Protein AF-A0A174PUI9-F1 (afdb_monomer)

Mean predicted aligned error: 12.86 Å

Radius of gyration: 41.48 Å; Cα contacts (8 Å, |Δi|>4): 123; chains: 1; bounding box: 106×29×134 Å

Organism: Bacteroides thetaiotaomicron (NCBI:txid818)

Secondary structure (DSSP, 8-state):
---S--TTSTT-TTTHHHHHHHH--TTTHHHHHHHHHHHHHHHHHHHHHHHHHHHHHHHHHHHHHT-PPPTTSTTHHHHHHHHHHHHHHHHHHHHHHHHHHHHHHHHHHHHHHHHHHHHHHHS-HHHHHHHHHHHHHHHHH--TTTS-HHHHHHHHHHHHHHHHHHHHHHHHHHHHHHHHHHHHHHHHHHHHHHHHHHHHHHHHHHHHHHHHHHHHHHHHHHHHHHH-

Structure (mmCIF, N/CA/C/O backbone):
data_AF-A0A174PUI9-F1
#
_entry.id   AF-A0A174PUI9-F1
#
loop_
_atom_site.group_PDB
_atom_site.id
_atom_site.type_symbol
_atom_site.label_atom_id
_atom_site.label_alt_id
_atom_site.label_comp_id
_atom_site.label_asym_id
_atom_site.label_entity_id
_atom_site.label_seq_id
_atom_site.pdbx_PDB_ins_code
_atom_site.Cartn_x
_atom_site.Cartn_y
_atom_site.Cartn_z
_atom_site.occupancy
_atom_site.B_iso_or_equiv
_atom_site.auth_seq_id
_atom_site.auth_comp_id
_atom_site.auth_asym_id
_atom_site.auth_atom_id
_atom_site.pdbx_PDB_model_num
ATOM 1 N N . MET A 1 1 ? 1.030 -12.158 -37.564 1.00 38.72 1 MET A N 1
ATOM 2 C CA . MET A 1 1 ? 1.261 -11.684 -36.186 1.00 38.72 1 MET A CA 1
ATOM 3 C C . MET A 1 1 ? -0.093 -11.656 -35.532 1.00 38.72 1 MET A C 1
ATOM 5 O O . MET A 1 1 ? -0.870 -10.752 -35.788 1.00 38.72 1 MET A O 1
ATOM 9 N N . GLU A 1 2 ? -0.408 -12.737 -34.841 1.00 35.75 2 GLU A N 1
ATOM 10 C CA . GLU A 1 2 ? -1.700 -12.990 -34.220 1.00 35.75 2 GLU A CA 1
ATOM 11 C C . GLU A 1 2 ? -1.400 -13.335 -32.756 1.00 35.75 2 GLU A C 1
ATOM 13 O O . GLU A 1 2 ? -0.424 -14.041 -32.494 1.00 35.75 2 GLU A O 1
ATOM 18 N N . ASN A 1 3 ? -2.227 -12.807 -31.850 1.00 38.59 3 ASN A N 1
ATOM 19 C CA . ASN A 1 3 ? -2.251 -13.002 -30.395 1.00 38.59 3 ASN A CA 1
ATOM 20 C C . ASN A 1 3 ? -1.157 -12.369 -29.528 1.00 38.59 3 ASN A C 1
ATOM 22 O O . ASN A 1 3 ? -0.237 -13.057 -29.103 1.00 38.59 3 ASN A O 1
ATOM 26 N N . ILE A 1 4 ? -1.387 -11.113 -29.133 1.00 37.59 4 ILE A N 1
ATOM 27 C CA . ILE A 1 4 ? -1.219 -10.569 -27.768 1.00 37.59 4 ILE A CA 1
ATOM 28 C C . ILE A 1 4 ? -2.200 -9.370 -27.775 1.00 37.59 4 ILE A C 1
ATOM 30 O O . ILE A 1 4 ? -2.015 -8.488 -28.597 1.00 37.59 4 ILE A O 1
ATOM 34 N N . ILE A 1 5 ? -3.344 -9.268 -27.097 1.00 38.72 5 ILE A N 1
ATOM 35 C CA . ILE A 1 5 ? -3.799 -9.617 -25.751 1.00 38.72 5 ILE A CA 1
ATOM 36 C C . ILE A 1 5 ? -5.329 -9.809 -25.867 1.00 38.72 5 ILE A C 1
ATOM 38 O O . ILE A 1 5 ? -6.002 -9.037 -26.544 1.00 38.72 5 ILE A O 1
ATOM 42 N N . ASP A 1 6 ? -5.872 -10.858 -25.249 1.00 37.22 6 ASP A N 1
ATOM 43 C CA . ASP A 1 6 ? -7.314 -11.120 -25.154 1.00 37.22 6 ASP A CA 1
ATOM 44 C C . ASP A 1 6 ? -7.990 -10.013 -24.319 1.00 37.22 6 ASP A C 1
ATOM 46 O O . ASP A 1 6 ? -7.834 -9.957 -23.097 1.00 37.22 6 ASP A O 1
ATOM 50 N N . ASP A 1 7 ? -8.736 -9.132 -24.991 1.00 37.56 7 ASP A N 1
ATOM 51 C CA . ASP A 1 7 ? -9.461 -7.953 -24.474 1.00 37.56 7 ASP A CA 1
ATOM 52 C C . ASP A 1 7 ? -10.573 -8.276 -23.443 1.00 37.56 7 ASP A C 1
ATOM 54 O O . ASP A 1 7 ? -11.408 -7.438 -23.099 1.00 37.56 7 ASP A O 1
ATOM 58 N N . LYS A 1 8 ? -10.624 -9.503 -22.910 1.00 38.97 8 LYS A N 1
ATOM 59 C CA . LYS A 1 8 ? -11.647 -9.947 -21.949 1.00 38.97 8 LYS A CA 1
ATOM 60 C C . LYS A 1 8 ? -11.279 -9.825 -20.472 1.00 38.97 8 LYS A C 1
ATOM 62 O O . LYS A 1 8 ? -12.133 -10.104 -19.633 1.00 38.97 8 LYS A O 1
ATOM 67 N N . GLN A 1 9 ? -10.074 -9.381 -20.114 1.00 41.38 9 GLN A N 1
ATOM 68 C CA . GLN A 1 9 ? -9.680 -9.235 -18.700 1.00 41.38 9 GLN A CA 1
ATOM 69 C C . GLN A 1 9 ? -9.930 -7.846 -18.087 1.00 41.38 9 GLN A C 1
ATOM 71 O O . GLN A 1 9 ? -9.711 -7.667 -16.890 1.00 41.38 9 GLN A O 1
ATOM 76 N N . GLU A 1 10 ? -10.425 -6.865 -18.847 1.00 39.72 10 GLU A N 1
ATOM 77 C CA . GLU A 1 10 ? -10.535 -5.483 -18.354 1.00 39.72 10 GLU A CA 1
ATOM 78 C C . GLU A 1 10 ? -11.810 -5.179 -17.531 1.00 39.72 10 GLU A C 1
ATOM 80 O O . GLU A 1 10 ? -11.840 -4.196 -16.792 1.00 39.72 10 GLU A O 1
ATOM 85 N N . TYR A 1 11 ? -12.826 -6.052 -17.537 1.00 39.22 11 TYR A N 1
ATOM 86 C CA . TYR A 1 11 ? -14.105 -5.800 -16.844 1.00 39.22 11 TYR A CA 1
ATOM 87 C C . TYR A 1 11 ? -14.329 -6.557 -15.521 1.00 39.22 11 TYR A C 1
ATOM 89 O O . TYR A 1 11 ? -15.371 -6.374 -14.900 1.00 39.22 11 TYR A O 1
ATOM 97 N N . ALA A 1 12 ? -13.360 -7.333 -15.024 1.00 40.00 12 ALA A N 1
ATOM 98 C CA . ALA A 1 12 ? -13.491 -8.036 -13.734 1.00 40.00 12 ALA A CA 1
ATOM 99 C C . ALA A 1 12 ? -13.206 -7.150 -12.495 1.00 40.00 12 ALA A C 1
ATOM 101 O O . ALA A 1 12 ? -13.458 -7.541 -11.362 1.00 40.00 12 ALA A O 1
ATOM 102 N N . LEU A 1 13 ? -12.706 -5.923 -12.690 1.00 45.34 13 LEU A N 1
ATOM 103 C CA . LEU A 1 13 ? -12.083 -5.115 -11.630 1.00 45.34 13 LEU A CA 1
ATOM 104 C C . LEU A 1 13 ? -13.030 -4.548 -10.552 1.00 45.34 13 LEU A C 1
ATOM 106 O O . LEU A 1 13 ? -12.553 -3.958 -9.580 1.00 45.34 13 LEU A O 1
ATOM 110 N N . ILE A 1 14 ? -14.348 -4.645 -10.742 1.00 40.62 14 ILE A N 1
ATOM 111 C CA . ILE A 1 14 ? -15.349 -4.072 -9.825 1.00 40.62 14 ILE A CA 1
ATOM 112 C C . ILE A 1 14 ? -15.995 -5.157 -8.949 1.00 40.62 14 ILE A C 1
ATOM 114 O O . ILE A 1 14 ? -16.295 -4.872 -7.790 1.00 40.62 14 ILE A O 1
ATOM 118 N N . ASP A 1 15 ? -16.109 -6.395 -9.440 1.00 41.31 15 ASP A N 1
ATOM 119 C CA . ASP A 1 15 ? -16.721 -7.506 -8.695 1.00 41.31 15 ASP A CA 1
ATOM 120 C C . ASP A 1 15 ? -15.763 -8.117 -7.647 1.00 41.31 15 ASP A C 1
ATOM 122 O O . ASP A 1 15 ? -16.209 -8.572 -6.593 1.00 41.31 15 ASP A O 1
ATOM 126 N N . ASP A 1 16 ? -14.443 -8.004 -7.847 1.00 51.16 16 ASP A N 1
ATOM 127 C CA . ASP A 1 16 ? -13.424 -8.544 -6.928 1.00 51.16 16 ASP A CA 1
ATOM 128 C C . ASP A 1 16 ? -13.427 -7.884 -5.527 1.00 51.16 16 ASP A C 1
ATOM 130 O O . ASP A 1 16 ? -12.958 -8.472 -4.550 1.00 51.16 16 ASP A O 1
ATOM 134 N N . ILE A 1 17 ? -13.950 -6.657 -5.389 1.00 47.72 17 ILE A N 1
ATOM 135 C CA . ILE A 1 17 ? -13.893 -5.891 -4.125 1.00 47.72 17 ILE A CA 1
ATOM 136 C C . ILE A 1 17 ? -14.890 -6.429 -3.089 1.00 47.72 17 ILE A C 1
ATOM 138 O O . ILE A 1 17 ? -14.581 -6.467 -1.896 1.00 47.72 17 ILE A O 1
ATOM 142 N N . ASP A 1 18 ? -16.068 -6.873 -3.527 1.00 43.56 18 ASP A N 1
ATOM 143 C CA . ASP A 1 18 ? -17.066 -7.488 -2.641 1.00 43.56 18 ASP A CA 1
ATOM 144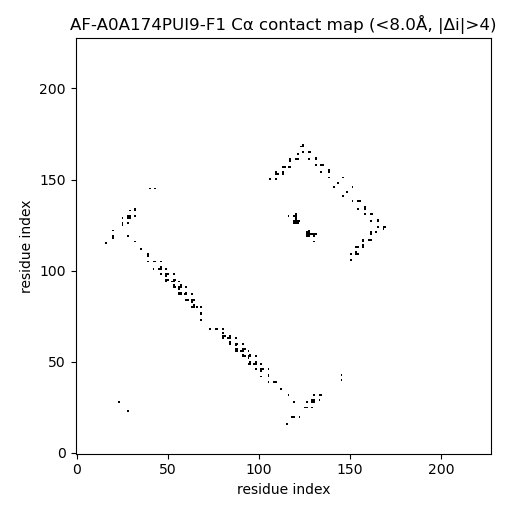 C C . ASP A 1 18 ? -16.702 -8.941 -2.293 1.00 43.56 18 ASP A C 1
ATOM 146 O O . ASP A 1 18 ? -17.063 -9.432 -1.218 1.00 43.56 18 ASP A O 1
ATOM 150 N N . GLU A 1 19 ? -15.937 -9.615 -3.158 1.00 46.47 19 GLU A N 1
ATOM 151 C CA . GLU A 1 19 ? -15.461 -10.983 -2.937 1.00 46.47 19 GLU A CA 1
ATOM 152 C C . GLU A 1 19 ? -14.266 -11.030 -1.961 1.00 46.47 19 GLU A C 1
ATOM 154 O O . GLU A 1 19 ? -14.281 -11.825 -1.017 1.00 46.47 19 GLU A O 1
ATOM 159 N N . LEU A 1 20 ? -13.308 -10.094 -2.066 1.00 49.84 20 LEU A N 1
ATOM 160 C CA . LEU A 1 20 ? -12.212 -9.907 -1.093 1.00 49.84 20 LEU A CA 1
ATOM 161 C C . LEU A 1 20 ? -12.719 -9.592 0.327 1.00 49.84 20 LEU A C 1
ATOM 163 O O . LEU A 1 20 ? -12.165 -10.077 1.318 1.00 49.84 20 LEU A O 1
ATOM 167 N N . ASN A 1 21 ? -13.804 -8.820 0.437 1.00 51.59 21 ASN A N 1
ATOM 168 C CA . ASN A 1 21 ? -14.395 -8.427 1.719 1.00 51.59 21 ASN A CA 1
ATOM 169 C C . ASN A 1 21 ? -15.115 -9.573 2.454 1.00 51.59 21 ASN A C 1
ATOM 171 O O . ASN A 1 21 ? -15.391 -9.450 3.651 1.00 51.59 21 ASN A O 1
ATOM 175 N N . LYS A 1 22 ? -15.427 -10.689 1.778 1.00 49.62 22 LYS A N 1
ATOM 176 C CA . LYS A 1 22 ? -16.280 -11.753 2.336 1.00 49.62 22 LYS A CA 1
ATOM 177 C C . LYS A 1 22 ? -15.531 -12.909 3.004 1.00 49.62 22 LYS A C 1
ATOM 179 O O . LYS A 1 22 ? -16.169 -13.657 3.747 1.00 49.62 22 LYS A O 1
ATOM 184 N N . SER A 1 23 ? -14.219 -13.071 2.798 1.00 48.62 23 SER A N 1
ATOM 185 C CA . SER A 1 23 ? -13.503 -14.267 3.287 1.00 48.62 23 SER A CA 1
ATOM 186 C C . SER A 1 23 ? -12.101 -14.067 3.865 1.00 48.62 23 SER A C 1
ATOM 188 O O . SER A 1 23 ? -11.547 -15.043 4.372 1.00 48.62 23 SER A O 1
ATOM 190 N N . ALA A 1 24 ? -11.506 -12.869 3.837 1.00 55.19 24 ALA A N 1
ATOM 191 C CA . ALA A 1 24 ? -10.146 -12.695 4.351 1.00 55.19 24 ALA A CA 1
ATOM 192 C C . ALA A 1 24 ? -10.108 -12.817 5.888 1.00 55.19 24 ALA A C 1
ATOM 194 O O . ALA A 1 24 ? -10.549 -11.927 6.623 1.00 55.19 24 ALA A O 1
ATOM 195 N N . LYS A 1 25 ? -9.572 -13.932 6.401 1.00 69.31 25 LYS A N 1
ATOM 196 C CA . LYS A 1 25 ? -9.248 -14.055 7.826 1.00 69.31 25 LYS A CA 1
ATOM 197 C C . LYS A 1 25 ? -8.035 -13.185 8.125 1.00 69.31 25 LYS A C 1
ATOM 199 O O . LYS A 1 25 ? -7.092 -13.127 7.344 1.00 69.31 25 LYS A O 1
ATOM 204 N N . VAL A 1 26 ? -8.011 -12.572 9.308 1.00 73.31 26 VAL A N 1
ATOM 205 C CA . VAL A 1 26 ? -6.879 -11.737 9.759 1.00 73.31 26 VAL A CA 1
ATOM 206 C C . VAL A 1 26 ? -5.538 -12.494 9.704 1.00 73.31 26 VAL A C 1
ATOM 208 O O . VAL A 1 26 ? -4.502 -11.870 9.494 1.00 73.31 26 VAL A O 1
ATOM 211 N N . SER A 1 27 ? -5.557 -13.826 9.850 1.00 75.31 27 SER A N 1
ATOM 212 C CA . SER A 1 27 ? -4.385 -14.705 9.724 1.00 75.31 27 SER A CA 1
ATOM 213 C C . SER A 1 27 ? -3.755 -14.721 8.334 1.00 75.31 27 SER A C 1
ATOM 215 O O . SER A 1 27 ? -2.557 -14.959 8.229 1.00 75.31 27 SER A O 1
ATOM 217 N N . ASP A 1 28 ? -4.548 -14.476 7.295 1.00 84.62 28 ASP A N 1
ATOM 218 C CA . ASP A 1 28 ? -4.146 -14.671 5.900 1.00 84.62 28 ASP A CA 1
ATOM 219 C C . ASP A 1 28 ? -3.638 -13.350 5.291 1.00 84.62 28 ASP A C 1
ATOM 221 O O . ASP A 1 28 ? -2.965 -13.341 4.262 1.00 84.62 28 ASP A O 1
ATOM 225 N N . LEU A 1 29 ? -3.895 -12.225 5.973 1.00 83.38 29 LEU A N 1
ATOM 226 C CA . LEU A 1 29 ? -3.510 -10.880 5.539 1.00 83.38 29 LEU A CA 1
ATOM 227 C C . LEU A 1 29 ? -2.007 -10.710 5.284 1.00 83.38 29 LEU A C 1
ATOM 229 O O . LEU A 1 29 ? -1.679 -10.075 4.287 1.00 83.38 29 LEU A O 1
ATOM 233 N N . PRO A 1 30 ? -1.078 -11.243 6.105 1.00 86.31 30 PRO A N 1
ATOM 234 C CA . PRO A 1 30 ? 0.345 -11.117 5.799 1.00 86.31 30 PRO A CA 1
ATOM 235 C C . PRO A 1 30 ? 0.714 -11.734 4.448 1.00 86.31 30 PRO A C 1
ATOM 237 O O . PRO A 1 30 ? 1.452 -11.129 3.675 1.00 86.31 30 PRO A O 1
ATOM 240 N N . THR A 1 31 ? 0.159 -12.907 4.140 1.00 87.25 31 THR A N 1
ATOM 241 C CA . THR A 1 31 ? 0.390 -13.591 2.863 1.00 87.25 31 THR A CA 1
ATOM 242 C C . THR A 1 31 ? -0.258 -12.843 1.702 1.00 87.25 31 THR A C 1
ATOM 244 O O . THR A 1 31 ? 0.371 -12.688 0.664 1.00 87.25 31 THR A O 1
ATOM 247 N N . GLU A 1 32 ? -1.460 -12.297 1.887 1.00 83.62 32 GLU A N 1
ATOM 248 C CA . GLU A 1 32 ? -2.132 -11.489 0.861 1.00 83.62 32 GLU A CA 1
ATOM 249 C C . GLU A 1 32 ? -1.338 -10.214 0.516 1.00 83.62 32 GLU A C 1
ATOM 251 O O . GLU A 1 32 ? -1.170 -9.873 -0.656 1.00 83.62 32 GLU A O 1
ATOM 256 N N . VAL A 1 33 ? -0.787 -9.526 1.525 1.00 85.38 33 VAL A N 1
ATOM 257 C CA . VAL A 1 33 ? 0.089 -8.362 1.310 1.00 85.38 33 VAL A CA 1
ATOM 258 C C . VAL A 1 33 ? 1.354 -8.779 0.553 1.00 85.38 33 VAL A C 1
ATOM 260 O O . VAL A 1 33 ? 1.735 -8.120 -0.416 1.00 85.38 33 VAL A O 1
ATOM 263 N N . GLU A 1 34 ? 1.990 -9.880 0.962 1.00 87.69 34 GLU A N 1
ATOM 264 C CA . GLU A 1 34 ? 3.182 -10.429 0.304 1.00 87.69 34 GLU A CA 1
ATOM 265 C C . GLU A 1 34 ? 2.930 -10.743 -1.175 1.00 87.69 34 GLU A C 1
ATOM 267 O O . GLU A 1 34 ? 3.694 -10.314 -2.043 1.00 87.69 34 GLU A O 1
ATOM 272 N N . ASP A 1 35 ? 1.839 -11.446 -1.475 1.00 85.69 35 ASP A N 1
ATOM 273 C CA . ASP A 1 35 ? 1.495 -11.870 -2.829 1.00 85.69 35 ASP A CA 1
ATOM 274 C C . ASP A 1 35 ? 1.253 -10.678 -3.761 1.00 85.69 35 ASP A C 1
ATOM 276 O O . ASP A 1 35 ? 1.626 -10.716 -4.940 1.00 85.69 35 ASP A O 1
ATOM 280 N N . GLN A 1 36 ? 0.674 -9.591 -3.245 1.00 85.81 36 GLN A N 1
ATOM 281 C CA . GLN A 1 36 ? 0.510 -8.356 -4.011 1.00 85.81 36 GLN A CA 1
ATOM 282 C C . GLN A 1 36 ? 1.861 -7.702 -4.340 1.00 85.81 36 GLN A C 1
ATOM 284 O O . GLN A 1 36 ? 2.089 -7.328 -5.495 1.00 85.81 36 GLN A O 1
ATOM 289 N N . PHE A 1 37 ? 2.789 -7.634 -3.379 1.00 87.69 37 PHE A N 1
ATOM 290 C CA . PHE A 1 37 ? 4.150 -7.137 -3.627 1.00 87.69 37 PHE A CA 1
ATOM 291 C C . PHE A 1 37 ? 4.922 -8.021 -4.613 1.00 87.69 37 PHE A C 1
ATOM 293 O O . PHE A 1 37 ? 5.622 -7.507 -5.488 1.00 87.69 37 PHE A O 1
ATOM 300 N N . LYS A 1 38 ? 4.766 -9.345 -4.527 1.00 87.75 38 LYS A N 1
ATOM 301 C CA . LYS A 1 38 ? 5.422 -10.284 -5.442 1.00 87.75 38 LYS A CA 1
ATOM 302 C C . LYS A 1 38 ? 4.976 -10.074 -6.891 1.00 87.75 38 LYS A C 1
ATOM 304 O O . LYS A 1 38 ? 5.820 -9.940 -7.777 1.00 87.75 38 LYS A O 1
ATOM 309 N N . LYS A 1 39 ? 3.664 -9.964 -7.130 1.00 84.19 39 LYS A N 1
ATOM 310 C CA . LYS A 1 39 ? 3.102 -9.682 -8.467 1.00 84.19 39 LYS A CA 1
ATOM 311 C C . LYS A 1 39 ? 3.635 -8.368 -9.051 1.00 84.19 39 LYS A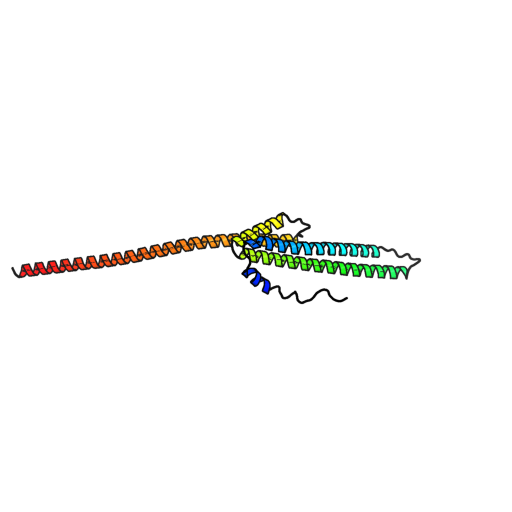 C 1
ATOM 313 O O . LYS A 1 39 ? 3.888 -8.280 -10.252 1.00 84.19 39 LYS A O 1
ATOM 318 N N . LEU A 1 40 ? 3.819 -7.349 -8.212 1.00 87.06 40 LEU A N 1
ATOM 319 C CA . LEU A 1 40 ? 4.387 -6.068 -8.632 1.00 87.06 40 LEU A CA 1
ATOM 320 C C . LEU A 1 40 ? 5.870 -6.157 -8.975 1.00 87.06 40 LEU A C 1
ATOM 322 O O . LEU A 1 40 ? 6.281 -5.576 -9.975 1.00 87.06 40 LEU A O 1
ATOM 326 N N . SER A 1 41 ? 6.652 -6.906 -8.197 1.00 87.06 41 SER A N 1
ATOM 327 C CA . SER A 1 41 ? 8.080 -7.116 -8.461 1.00 87.06 41 SER A CA 1
ATOM 328 C C . SER A 1 41 ? 8.315 -7.786 -9.822 1.00 87.06 41 SER A C 1
ATOM 330 O O . SER A 1 41 ? 9.153 -7.341 -10.610 1.00 87.06 41 SER A O 1
ATOM 332 N N . GLU A 1 42 ? 7.505 -8.793 -10.163 1.00 87.62 42 GLU A N 1
ATOM 333 C CA . GLU A 1 42 ? 7.564 -9.453 -11.473 1.00 87.62 42 GLU A CA 1
ATOM 334 C C . GLU A 1 42 ? 7.272 -8.478 -12.624 1.00 87.62 42 GLU A C 1
ATOM 336 O O . GLU A 1 42 ? 7.973 -8.466 -13.639 1.00 87.62 42 GLU A O 1
ATOM 341 N N . LEU A 1 43 ? 6.255 -7.626 -12.468 1.00 88.56 43 LEU A N 1
ATOM 342 C CA . LEU A 1 43 ? 5.911 -6.620 -13.469 1.00 88.56 43 LEU A CA 1
ATOM 343 C C . LEU A 1 43 ? 6.978 -5.519 -13.566 1.00 88.56 43 LEU A C 1
ATOM 345 O O . LEU A 1 43 ? 7.330 -5.100 -14.668 1.00 88.56 43 LEU A O 1
ATOM 349 N N . ARG A 1 44 ? 7.554 -5.104 -12.435 1.00 89.38 44 ARG A N 1
ATOM 350 C CA . ARG A 1 44 ? 8.650 -4.132 -12.373 1.00 89.38 44 ARG A CA 1
ATOM 351 C C . ARG A 1 44 ? 9.881 -4.619 -13.132 1.00 89.38 44 ARG A C 1
ATOM 353 O O . ARG A 1 44 ? 10.481 -3.842 -13.871 1.00 89.38 44 ARG A O 1
ATOM 360 N N . SER A 1 45 ? 10.225 -5.899 -13.001 1.00 90.56 45 SER A N 1
ATOM 361 C CA . SER A 1 45 ? 11.330 -6.504 -13.753 1.00 90.56 45 SER A CA 1
ATOM 362 C C . SER A 1 45 ? 11.118 -6.387 -15.268 1.00 90.56 45 SER A C 1
ATOM 364 O O . SER A 1 45 ? 12.037 -6.002 -15.991 1.00 90.56 45 SER A O 1
ATOM 366 N N . LYS A 1 46 ? 9.887 -6.613 -15.749 1.00 91.44 46 LYS A N 1
ATOM 367 C CA . LYS A 1 46 ? 9.536 -6.434 -17.169 1.00 91.44 46 LYS A CA 1
ATOM 368 C C . LYS A 1 46 ? 9.650 -4.977 -17.615 1.00 91.44 46 LYS A C 1
ATOM 370 O O . LYS A 1 46 ? 10.174 -4.725 -18.694 1.00 91.44 46 LYS A O 1
ATOM 375 N N . VAL A 1 47 ?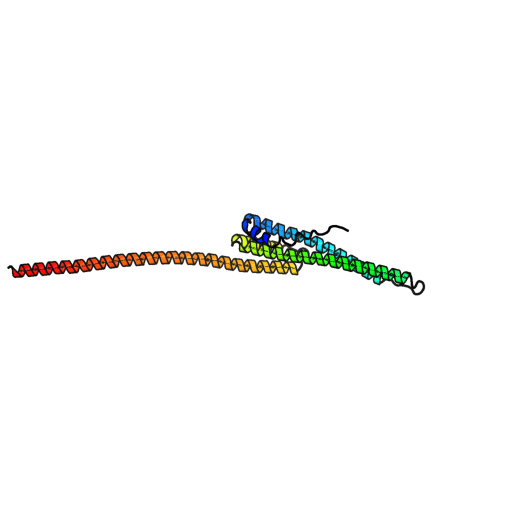 9.212 -4.029 -16.782 1.00 92.00 47 VAL A N 1
ATOM 376 C CA . VAL A 1 47 ? 9.373 -2.588 -17.049 1.00 92.00 47 VAL A CA 1
ATOM 377 C C . VAL A 1 47 ? 10.850 -2.225 -17.200 1.00 92.00 47 VAL A C 1
ATOM 379 O O . VAL A 1 47 ? 11.210 -1.542 -18.151 1.00 92.00 47 VAL A O 1
ATOM 382 N N . LEU A 1 48 ? 11.717 -2.705 -16.302 1.00 92.19 48 LEU A N 1
ATOM 383 C CA . LEU A 1 48 ? 13.158 -2.430 -16.360 1.00 92.19 48 LEU A CA 1
ATOM 384 C C . LEU A 1 48 ? 13.809 -2.993 -17.629 1.00 92.19 48 LEU A C 1
ATOM 386 O O . LEU A 1 48 ? 14.606 -2.307 -18.262 1.00 92.19 48 LEU A O 1
ATOM 390 N N . GLN A 1 49 ? 13.445 -4.215 -18.022 1.00 93.56 49 GLN A N 1
ATOM 391 C CA . GLN A 1 49 ? 13.940 -4.821 -19.261 1.00 93.56 49 GLN A CA 1
ATOM 392 C C . GLN A 1 49 ? 13.465 -4.052 -20.500 1.00 93.56 49 GLN A C 1
ATOM 394 O O . GLN A 1 49 ? 14.256 -3.796 -21.406 1.00 93.56 49 GLN A O 1
ATOM 399 N N . ALA A 1 50 ? 12.192 -3.651 -20.537 1.00 92.56 50 ALA A N 1
ATOM 400 C CA . ALA A 1 50 ? 11.645 -2.881 -21.649 1.00 92.56 50 ALA A CA 1
ATOM 401 C C . ALA A 1 50 ? 12.287 -1.489 -21.758 1.00 92.56 50 ALA A C 1
ATOM 403 O O . ALA A 1 50 ? 12.649 -1.072 -22.856 1.00 92.56 50 ALA A O 1
ATOM 404 N N . ASP A 1 51 ? 12.501 -0.803 -20.631 1.00 93.62 51 ASP A N 1
ATOM 405 C CA . ASP A 1 51 ? 13.194 0.490 -20.599 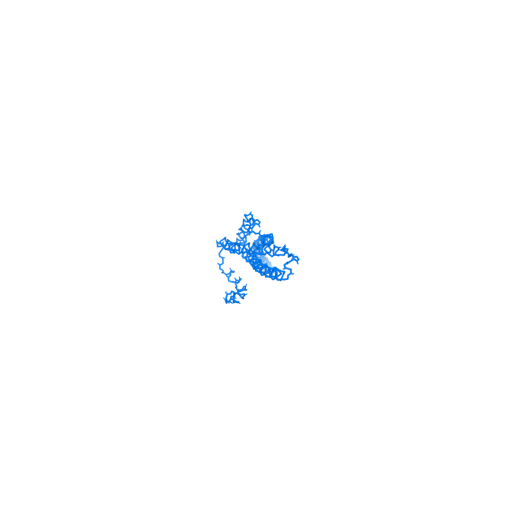1.00 93.62 51 ASP A CA 1
ATOM 406 C C . ASP A 1 51 ? 14.645 0.367 -21.089 1.00 93.62 51 ASP A C 1
ATOM 408 O O . ASP A 1 51 ? 15.109 1.184 -21.884 1.00 93.62 51 ASP A O 1
ATOM 412 N N . GLN A 1 52 ? 15.357 -0.693 -20.691 1.00 94.75 52 GLN A N 1
ATOM 413 C CA . GLN A 1 52 ? 16.705 -0.951 -21.194 1.00 94.75 52 GLN A CA 1
ATOM 414 C C . GLN A 1 52 ? 16.711 -1.175 -22.716 1.00 94.75 52 GLN A C 1
ATOM 416 O O . GLN A 1 52 ? 17.486 -0.529 -23.422 1.00 94.75 52 GLN A O 1
ATOM 421 N N . ASN A 1 53 ? 15.815 -2.019 -23.233 1.00 92.19 53 ASN A N 1
ATOM 422 C CA . ASN A 1 53 ? 15.698 -2.279 -24.672 1.00 92.19 53 ASN A CA 1
ATOM 423 C C . ASN A 1 53 ? 15.349 -1.006 -25.464 1.00 92.19 53 ASN A C 1
ATOM 425 O O . ASN A 1 53 ? 15.874 -0.783 -26.561 1.00 92.19 53 ASN A O 1
ATOM 429 N N . ALA A 1 54 ? 14.491 -0.146 -24.905 1.00 93.88 54 ALA A N 1
ATOM 430 C CA . ALA A 1 54 ? 14.153 1.145 -25.493 1.00 93.88 54 ALA A CA 1
ATOM 431 C C . ALA A 1 54 ? 15.380 2.066 -25.570 1.00 93.88 54 ALA A C 1
ATOM 433 O O . ALA A 1 54 ? 15.651 2.636 -26.628 1.00 93.88 54 ALA A O 1
ATOM 434 N N . ARG A 1 55 ? 16.177 2.154 -24.496 1.00 93.62 55 ARG A N 1
ATOM 435 C CA . ARG A 1 55 ? 17.419 2.949 -24.478 1.00 93.62 55 ARG A CA 1
ATOM 436 C C . ARG A 1 55 ? 18.458 2.434 -25.468 1.00 93.62 55 ARG A C 1
ATOM 438 O O . ARG A 1 55 ? 19.089 3.231 -26.159 1.00 93.62 55 ARG A O 1
ATOM 445 N N . GLU A 1 56 ? 18.641 1.120 -25.561 1.00 94.19 56 GLU A N 1
ATOM 446 C CA . GLU A 1 56 ? 19.558 0.511 -26.533 1.00 94.19 56 GLU A CA 1
ATOM 447 C C . GLU A 1 56 ? 19.123 0.810 -27.977 1.00 94.19 56 GLU A C 1
ATOM 449 O O . GLU A 1 56 ? 19.948 1.167 -28.825 1.00 94.19 56 GLU A O 1
ATOM 454 N N . SER A 1 57 ? 17.816 0.758 -28.244 1.00 91.44 57 SER A N 1
ATOM 455 C CA . SER A 1 57 ? 17.248 1.109 -29.549 1.00 91.44 57 SER A CA 1
ATOM 456 C C . SER A 1 57 ? 17.422 2.597 -29.869 1.00 91.44 57 SER A C 1
ATOM 458 O O . SER A 1 57 ? 17.809 2.945 -30.987 1.00 91.44 57 SER A O 1
ATOM 460 N N . GLU A 1 58 ? 17.225 3.479 -28.886 1.00 92.81 58 GLU A N 1
ATOM 461 C CA . GLU A 1 58 ? 17.462 4.920 -29.021 1.00 92.81 58 GLU A CA 1
ATOM 462 C C . GLU A 1 58 ? 18.936 5.230 -29.330 1.00 92.81 58 GLU A C 1
ATOM 464 O O . GLU A 1 58 ? 19.234 6.030 -30.221 1.00 92.81 58 GLU A O 1
ATOM 469 N N . LEU A 1 59 ? 19.874 4.574 -28.639 1.00 93.19 59 LEU A N 1
ATOM 470 C CA . LEU A 1 59 ? 21.310 4.710 -28.904 1.00 93.19 59 LEU A CA 1
ATOM 471 C C . LEU A 1 59 ? 21.663 4.247 -30.322 1.00 93.19 59 LEU A C 1
ATOM 473 O O . LEU A 1 59 ? 22.349 4.966 -31.049 1.00 93.19 59 LEU A O 1
ATOM 477 N N . SER A 1 60 ? 21.134 3.098 -30.753 1.00 89.00 60 SER A N 1
ATOM 478 C CA . SER A 1 60 ? 21.337 2.582 -32.113 1.00 89.00 60 SER A CA 1
ATOM 479 C C . SER A 1 60 ? 20.811 3.540 -33.187 1.00 89.00 60 SER A C 1
ATOM 481 O O . SER A 1 60 ? 21.457 3.703 -34.230 1.00 89.00 60 SER A O 1
ATOM 483 N N . ALA A 1 61 ? 19.670 4.192 -32.938 1.00 90.38 61 ALA A N 1
ATOM 484 C CA . ALA A 1 61 ? 19.111 5.217 -33.817 1.00 90.38 61 ALA A CA 1
ATOM 485 C C . ALA A 1 61 ? 20.007 6.464 -33.882 1.00 90.38 61 ALA A C 1
ATOM 487 O O . ALA A 1 61 ? 20.355 6.906 -34.978 1.00 90.38 61 ALA A O 1
ATOM 488 N N . LYS A 1 62 ? 20.466 6.971 -32.729 1.00 88.50 62 LYS A N 1
ATOM 489 C CA . LYS A 1 62 ? 21.406 8.106 -32.654 1.00 88.50 62 LYS A CA 1
ATOM 490 C C . LYS A 1 62 ? 22.732 7.820 -33.352 1.00 88.50 62 LYS A C 1
ATOM 492 O O . LYS A 1 62 ? 23.323 8.716 -33.947 1.00 88.50 62 LYS A O 1
ATOM 497 N N . ASP A 1 63 ? 23.227 6.590 -33.290 1.00 88.25 63 ASP A N 1
ATOM 498 C CA . ASP A 1 63 ? 24.465 6.226 -33.977 1.00 88.25 63 ASP A CA 1
ATOM 499 C C . ASP A 1 63 ? 24.286 6.124 -35.494 1.00 88.25 63 ASP A C 1
ATOM 501 O O . ASP A 1 63 ? 25.204 6.466 -36.240 1.00 88.25 63 ASP A O 1
ATOM 505 N N . ALA A 1 64 ? 23.099 5.740 -35.969 1.00 83.94 64 ALA A N 1
ATOM 506 C CA . ALA A 1 64 ? 22.787 5.758 -37.397 1.00 83.94 64 ALA A CA 1
ATOM 507 C C . ALA A 1 64 ? 22.662 7.178 -37.967 1.00 83.94 64 ALA A C 1
ATOM 509 O O . ALA A 1 64 ? 23.058 7.407 -39.107 1.00 83.94 64 ALA A O 1
ATOM 510 N N . GLU A 1 65 ? 22.197 8.141 -37.169 1.00 78.38 65 GLU A N 1
ATOM 511 C CA . GLU A 1 65 ? 22.164 9.561 -37.544 1.00 78.38 65 GLU A CA 1
ATOM 512 C C . GLU A 1 65 ? 23.573 10.139 -37.791 1.00 78.38 65 GLU A C 1
ATOM 514 O O . GLU A 1 65 ? 23.762 11.012 -38.636 1.00 78.38 65 GLU A O 1
ATOM 519 N N . LYS A 1 66 ? 24.597 9.629 -37.093 1.00 82.06 66 LYS A N 1
ATOM 520 C CA . LYS A 1 66 ? 25.984 10.125 -37.185 1.00 82.06 66 LYS A CA 1
ATOM 521 C C . LYS A 1 66 ? 26.742 9.642 -38.426 1.00 82.06 66 LYS A C 1
ATOM 523 O O . LYS A 1 66 ? 27.891 10.054 -38.626 1.00 82.06 66 LYS A O 1
ATOM 528 N N . ILE A 1 67 ? 26.159 8.760 -39.239 1.00 77.94 67 ILE A N 1
ATOM 529 C CA . ILE A 1 67 ? 26.817 8.208 -40.428 1.00 77.94 67 ILE A CA 1
ATOM 530 C C . ILE A 1 67 ? 27.048 9.335 -41.447 1.00 77.94 67 ILE A C 1
ATOM 532 O O . ILE A 1 67 ? 26.115 9.914 -41.998 1.00 77.94 67 ILE A O 1
ATOM 536 N N . LYS A 1 68 ? 28.321 9.657 -41.706 1.00 68.12 68 LYS A N 1
ATOM 537 C CA . LYS A 1 68 ? 28.712 10.717 -42.645 1.00 68.12 68 LYS A CA 1
ATOM 538 C C . LYS A 1 68 ? 28.705 10.212 -44.084 1.00 68.12 68 LYS A C 1
ATOM 540 O O . LYS A 1 68 ? 29.490 9.338 -44.449 1.00 68.12 68 LYS A O 1
ATOM 545 N N . VAL A 1 69 ? 27.898 10.852 -44.919 1.00 66.00 69 VAL A N 1
ATOM 546 C CA . VAL A 1 69 ? 27.884 10.633 -46.368 1.00 66.00 69 VAL A CA 1
ATOM 547 C C . VAL A 1 69 ? 28.945 11.520 -47.025 1.00 66.00 69 VAL A C 1
ATOM 549 O O . VAL A 1 69 ? 28.995 12.725 -46.779 1.00 66.00 69 VAL A O 1
ATOM 552 N N . HIS A 1 70 ? 29.803 10.935 -47.862 1.00 65.44 70 HIS A N 1
ATOM 553 C CA . HIS A 1 70 ? 30.848 11.667 -48.584 1.00 65.44 70 HIS A CA 1
ATOM 554 C C . HIS A 1 70 ? 30.374 12.130 -49.969 1.00 65.44 70 HIS A C 1
ATOM 556 O O . HIS A 1 70 ? 29.610 11.447 -50.649 1.00 65.44 70 HIS A O 1
ATOM 562 N N . TRP A 1 71 ? 30.887 13.279 -50.419 1.00 61.28 71 TRP A N 1
ATOM 563 C CA . TRP A 1 71 ? 30.483 13.945 -51.665 1.00 61.28 71 TRP A CA 1
ATOM 564 C C . TRP A 1 71 ? 30.810 13.162 -52.951 1.00 61.28 71 TRP A C 1
ATOM 566 O O . TRP A 1 71 ? 30.201 13.424 -53.984 1.00 61.28 71 TRP A O 1
ATOM 576 N N . TYR A 1 72 ? 31.730 12.192 -52.900 1.00 66.00 72 TYR A N 1
ATOM 577 C CA . TYR A 1 72 ? 32.144 11.376 -54.051 1.00 66.00 72 TYR A CA 1
ATOM 578 C C . TYR A 1 72 ? 31.373 10.047 -54.212 1.00 66.00 72 TYR A C 1
ATOM 580 O O . TYR A 1 72 ? 31.455 9.448 -55.278 1.00 66.00 72 TYR A O 1
ATOM 588 N N . ASN A 1 73 ? 30.551 9.639 -53.231 1.00 58.41 73 ASN A N 1
ATOM 589 C CA . ASN A 1 73 ? 29.644 8.470 -53.314 1.00 58.41 73 ASN A CA 1
ATOM 590 C C . ASN A 1 73 ? 28.147 8.878 -53.212 1.00 58.41 73 ASN A C 1
ATOM 592 O O . ASN A 1 73 ? 27.266 8.123 -52.804 1.00 58.41 73 ASN A O 1
ATOM 596 N N . GLY A 1 74 ? 27.850 10.136 -53.537 1.00 62.62 74 GLY A N 1
ATOM 597 C CA . GLY A 1 74 ? 26.899 10.967 -52.793 1.00 62.62 74 GLY A CA 1
ATOM 598 C C . GLY A 1 74 ? 25.391 10.848 -53.047 1.00 62.62 74 GLY A C 1
ATOM 599 O O . GLY A 1 74 ? 24.705 11.836 -52.796 1.00 62.62 74 GLY A O 1
ATOM 600 N N . LYS A 1 75 ? 24.824 9.724 -53.515 1.00 65.81 75 LYS A N 1
ATOM 601 C CA . LYS A 1 75 ? 23.345 9.626 -53.617 1.00 65.81 75 LYS A CA 1
ATOM 602 C C . LYS A 1 75 ? 22.744 8.318 -53.117 1.00 65.81 75 LYS A C 1
ATOM 604 O O . LYS A 1 75 ? 21.828 8.375 -52.303 1.00 65.81 75 LYS A O 1
ATOM 609 N N . THR A 1 76 ? 23.255 7.169 -53.549 1.00 71.62 76 THR A N 1
ATOM 610 C CA . THR A 1 76 ? 22.753 5.861 -53.092 1.00 71.62 76 THR A CA 1
ATOM 611 C C . THR A 1 76 ? 23.097 5.635 -51.621 1.00 71.62 76 THR A C 1
ATOM 613 O O . THR A 1 76 ? 22.192 5.439 -50.818 1.00 71.62 76 THR A O 1
ATOM 616 N N . ASP A 1 77 ? 24.362 5.844 -51.244 1.00 74.38 77 ASP A N 1
ATOM 617 C CA . ASP A 1 77 ? 24.837 5.741 -49.856 1.00 74.38 77 ASP A CA 1
ATOM 618 C C . ASP A 1 77 ? 24.099 6.710 -48.915 1.00 74.38 77 ASP A C 1
ATOM 620 O O . ASP A 1 77 ? 23.858 6.408 -47.749 1.00 74.38 77 ASP A O 1
ATOM 624 N N . ALA A 1 78 ? 23.696 7.879 -49.428 1.00 72.25 78 ALA A N 1
ATOM 625 C CA . ALA A 1 78 ? 22.921 8.860 -48.673 1.00 72.25 78 ALA A CA 1
ATOM 626 C C . ALA A 1 78 ? 21.492 8.380 -48.389 1.00 72.25 78 ALA A C 1
ATOM 628 O O . ALA A 1 78 ? 20.985 8.538 -47.281 1.00 72.25 78 ALA A O 1
ATOM 629 N N . ILE A 1 79 ? 20.843 7.802 -49.403 1.00 76.81 79 ILE A N 1
ATOM 630 C CA . ILE A 1 79 ? 19.478 7.283 -49.306 1.00 76.81 79 ILE A CA 1
ATOM 631 C C . ILE A 1 79 ? 19.449 6.057 -48.391 1.00 76.81 79 ILE A C 1
ATOM 633 O O . ILE A 1 79 ? 18.572 5.972 -47.537 1.00 76.81 79 ILE A O 1
ATOM 637 N N . GLU A 1 80 ? 20.422 5.153 -48.509 1.00 80.62 80 GLU A N 1
ATOM 638 C CA . GLU A 1 80 ? 20.538 3.981 -47.635 1.00 80.62 80 GLU A CA 1
ATOM 639 C C . GLU A 1 80 ? 20.819 4.377 -46.179 1.00 80.62 80 GLU A C 1
ATOM 641 O O . GLU A 1 80 ? 20.183 3.845 -45.267 1.00 80.62 80 GLU A O 1
ATOM 646 N N . ALA A 1 81 ? 21.698 5.359 -45.943 1.00 80.94 81 ALA A N 1
ATOM 647 C CA . ALA A 1 81 ? 21.942 5.889 -44.602 1.00 80.94 81 ALA A CA 1
ATOM 648 C C . ALA A 1 81 ? 20.672 6.509 -43.989 1.00 80.94 81 ALA A C 1
ATOM 650 O O . ALA A 1 81 ? 20.336 6.214 -42.841 1.00 80.94 81 ALA A O 1
ATOM 651 N N . LEU A 1 82 ? 19.921 7.306 -44.761 1.00 82.50 82 LEU A N 1
ATOM 652 C CA . LEU A 1 82 ? 18.653 7.899 -44.319 1.00 82.50 82 LEU A CA 1
ATOM 653 C C . LEU A 1 82 ? 17.572 6.845 -44.052 1.00 82.50 82 LEU A C 1
ATOM 655 O O . LEU A 1 82 ? 16.854 6.943 -43.057 1.00 82.50 82 LEU A O 1
ATOM 659 N N . GLN A 1 83 ? 17.449 5.831 -44.909 1.00 87.12 83 GLN A N 1
ATOM 660 C CA . GLN A 1 83 ? 16.501 4.732 -44.714 1.00 87.12 83 GLN A CA 1
ATOM 661 C C . GLN A 1 83 ? 16.843 3.923 -43.461 1.00 87.12 83 GLN A C 1
ATOM 663 O O . GLN A 1 83 ? 15.956 3.642 -42.660 1.00 87.12 83 GLN A O 1
ATOM 668 N N . ASN A 1 84 ? 18.122 3.618 -43.242 1.00 86.69 84 ASN A N 1
ATOM 669 C CA . ASN A 1 84 ? 18.585 2.921 -42.044 1.00 86.69 84 ASN A CA 1
ATOM 670 C C . ASN A 1 84 ? 18.313 3.742 -40.772 1.00 86.69 84 ASN A C 1
ATOM 672 O O . ASN A 1 84 ? 17.747 3.223 -39.811 1.00 86.69 84 ASN A O 1
ATOM 676 N N . ALA A 1 85 ? 18.629 5.041 -40.783 1.00 86.94 85 ALA A N 1
ATOM 677 C CA . ALA A 1 85 ? 18.316 5.937 -39.672 1.00 86.94 85 ALA A CA 1
ATOM 678 C C . ALA A 1 85 ? 16.803 6.014 -39.401 1.00 86.94 85 ALA A C 1
ATOM 680 O O . ALA A 1 85 ? 16.383 5.957 -38.249 1.00 86.94 85 ALA A O 1
ATOM 681 N N . THR A 1 86 ? 15.979 6.059 -40.454 1.00 88.00 86 THR A N 1
ATOM 682 C CA . THR A 1 86 ? 14.510 6.080 -40.342 1.00 88.00 86 THR A CA 1
ATOM 683 C C . THR A 1 86 ? 13.973 4.788 -39.731 1.00 88.00 86 THR A C 1
ATOM 685 O O . THR A 1 86 ? 13.155 4.841 -38.816 1.00 88.00 86 THR A O 1
ATOM 688 N N . VAL A 1 87 ? 14.452 3.627 -40.191 1.00 91.88 87 VAL A N 1
ATOM 689 C CA . VAL A 1 87 ? 14.061 2.322 -39.638 1.00 91.88 87 VAL A CA 1
ATOM 690 C C . VAL A 1 87 ? 14.458 2.227 -38.170 1.00 91.88 87 VAL A C 1
ATOM 692 O O . VAL A 1 87 ? 13.628 1.873 -37.342 1.00 91.88 87 VAL A O 1
ATOM 695 N N . LYS A 1 88 ? 15.693 2.598 -37.818 1.00 91.38 88 LYS A N 1
ATOM 696 C CA . LYS A 1 88 ? 16.155 2.544 -36.426 1.00 91.38 88 LYS A CA 1
ATOM 697 C C . LYS A 1 88 ? 15.410 3.513 -35.516 1.00 91.38 88 LYS A C 1
ATOM 699 O O . LYS A 1 88 ? 15.116 3.151 -34.383 1.00 91.38 88 LYS A O 1
ATOM 704 N N . LEU A 1 89 ? 15.074 4.708 -36.002 1.00 91.12 89 LEU A N 1
ATOM 705 C CA . LEU A 1 89 ? 14.243 5.651 -35.258 1.00 91.12 89 LEU A CA 1
ATOM 706 C C . LEU A 1 89 ? 12.835 5.090 -35.030 1.00 91.12 89 LEU A C 1
ATOM 708 O O . LEU A 1 89 ? 12.328 5.179 -33.917 1.00 91.12 8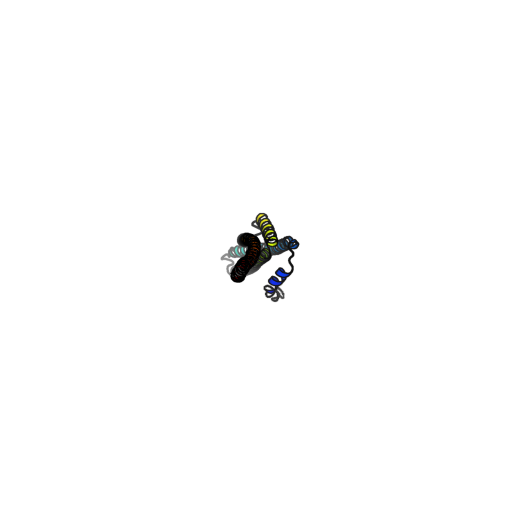9 LEU A O 1
ATOM 712 N N . ALA A 1 90 ? 12.225 4.478 -36.049 1.00 92.81 90 ALA A N 1
ATOM 713 C CA . ALA A 1 90 ? 10.923 3.831 -35.912 1.00 92.81 90 ALA A CA 1
ATOM 714 C C . ALA A 1 90 ? 10.975 2.671 -34.904 1.00 92.81 90 ALA A C 1
ATOM 716 O O . ALA A 1 90 ? 10.118 2.586 -34.029 1.00 92.81 90 ALA A O 1
ATOM 717 N N . THR A 1 91 ? 12.010 1.826 -34.962 1.00 92.75 91 THR A N 1
ATOM 718 C CA . THR A 1 91 ? 12.229 0.761 -33.973 1.00 92.75 91 THR A CA 1
ATOM 719 C C . THR A 1 91 ? 12.382 1.327 -32.564 1.00 92.75 91 THR A C 1
ATOM 721 O O . THR A 1 91 ? 11.735 0.837 -31.646 1.00 92.75 91 THR A O 1
ATOM 724 N N . ALA A 1 92 ? 13.173 2.391 -32.389 1.00 93.31 92 ALA A N 1
ATOM 725 C CA . ALA A 1 92 ? 13.325 3.048 -31.094 1.00 93.31 92 ALA A CA 1
ATOM 726 C C . ALA A 1 92 ? 11.989 3.583 -30.564 1.00 93.31 92 ALA A C 1
ATOM 728 O O . ALA A 1 92 ? 11.660 3.349 -29.407 1.00 93.31 92 ALA A O 1
ATOM 729 N N . GLN A 1 93 ? 11.187 4.231 -31.413 1.00 94.12 93 GLN A N 1
ATOM 730 C CA . GLN A 1 93 ? 9.860 4.724 -31.034 1.00 94.12 93 GLN A CA 1
ATOM 731 C C . GLN A 1 93 ? 8.913 3.595 -30.613 1.00 94.12 93 GLN A C 1
ATOM 733 O O . GLN A 1 93 ? 8.195 3.756 -29.628 1.00 94.12 93 GLN A O 1
ATOM 738 N N . ILE A 1 94 ? 8.929 2.461 -31.321 1.00 94.31 94 ILE A N 1
ATOM 739 C CA . ILE A 1 94 ? 8.137 1.277 -30.959 1.00 94.31 94 ILE A CA 1
ATOM 740 C C . ILE A 1 94 ? 8.577 0.748 -29.591 1.00 94.31 94 ILE A C 1
ATOM 742 O O . ILE A 1 94 ? 7.742 0.615 -28.701 1.00 94.31 94 ILE A O 1
ATOM 746 N N . SER A 1 95 ? 9.877 0.534 -29.377 1.00 92.88 95 SER A N 1
ATOM 747 C CA . SER A 1 95 ? 10.383 0.033 -28.093 1.00 92.88 95 SER A CA 1
ATOM 748 C C . SER A 1 95 ? 10.115 0.997 -26.933 1.00 92.88 95 SER A C 1
ATOM 750 O O . SER A 1 95 ? 9.768 0.561 -25.837 1.00 92.88 95 SER A O 1
ATOM 752 N N . THR A 1 96 ? 10.210 2.313 -27.155 1.00 93.75 96 THR A N 1
ATOM 753 C CA . THR A 1 96 ? 9.804 3.313 -26.155 1.00 93.75 96 THR A CA 1
ATOM 754 C C . THR A 1 96 ? 8.310 3.217 -25.841 1.00 93.75 96 THR A C 1
ATOM 756 O O . THR A 1 96 ? 7.933 3.300 -24.674 1.00 93.75 96 THR A O 1
ATOM 759 N N . ALA A 1 97 ? 7.452 3.033 -26.848 1.00 94.50 97 ALA A N 1
ATOM 760 C CA . ALA A 1 97 ? 6.013 2.893 -26.636 1.00 94.50 97 ALA A CA 1
ATOM 761 C C . ALA A 1 97 ? 5.676 1.637 -25.812 1.00 94.50 97 ALA A C 1
ATOM 763 O O . ALA A 1 97 ? 4.909 1.733 -24.856 1.00 94.50 97 ALA A O 1
ATOM 764 N N . GLU A 1 98 ? 6.309 0.500 -26.112 1.00 92.25 98 GLU A N 1
ATOM 765 C CA . GLU A 1 98 ? 6.162 -0.749 -25.349 1.00 92.25 98 GLU A CA 1
ATOM 766 C C . GLU A 1 98 ? 6.605 -0.581 -23.881 1.00 92.25 98 GLU A C 1
ATOM 768 O O . GLU A 1 98 ? 5.925 -1.030 -22.953 1.00 92.25 98 GLU A O 1
ATOM 773 N N . ALA A 1 99 ? 7.721 0.118 -23.640 1.00 93.19 99 ALA A N 1
ATOM 774 C CA . ALA A 1 99 ? 8.199 0.412 -22.288 1.00 93.19 99 ALA A CA 1
ATOM 775 C C . ALA A 1 99 ? 7.230 1.318 -21.506 1.00 93.19 99 ALA A C 1
ATOM 777 O O . ALA A 1 99 ? 6.982 1.095 -20.314 1.00 93.19 99 ALA A O 1
ATOM 778 N N . LEU A 1 100 ? 6.651 2.324 -22.169 1.00 92.06 100 LEU A N 1
ATOM 779 C CA . LEU A 1 100 ? 5.641 3.198 -21.571 1.00 92.06 100 LEU A CA 1
ATOM 780 C C . LEU A 1 100 ? 4.357 2.434 -21.241 1.00 92.06 100 LEU A C 1
ATOM 782 O O . LEU A 1 100 ? 3.825 2.602 -20.146 1.00 92.06 100 LEU A O 1
ATOM 786 N N . GLU A 1 101 ? 3.886 1.562 -22.133 1.00 93.25 101 GLU A N 1
ATOM 787 C CA . GLU A 1 101 ? 2.707 0.724 -21.895 1.00 93.25 101 GLU A CA 1
ATOM 788 C C . GLU A 1 101 ? 2.873 -0.135 -20.634 1.00 93.25 101 GLU A C 1
ATOM 790 O O . GLU A 1 101 ? 2.026 -0.109 -19.735 1.00 93.25 101 GLU A O 1
ATOM 795 N N . LEU A 1 102 ? 4.008 -0.829 -20.510 1.00 92.38 102 LEU A N 1
ATOM 796 C CA . LEU A 1 102 ? 4.317 -1.621 -19.319 1.00 92.38 102 LEU A CA 1
ATOM 797 C C . LEU A 1 102 ? 4.415 -0.756 -18.059 1.00 92.38 102 LEU A C 1
ATOM 799 O O . LEU A 1 102 ? 3.961 -1.172 -16.991 1.00 92.38 102 LEU A O 1
ATOM 803 N N . THR A 1 103 ? 4.965 0.454 -18.174 1.00 90.56 103 THR A N 1
ATOM 804 C CA . THR A 1 103 ? 5.049 1.408 -17.060 1.00 90.56 103 THR A CA 1
ATOM 805 C C . THR A 1 103 ? 3.660 1.841 -16.593 1.00 90.56 103 THR A C 1
ATOM 807 O O . THR A 1 103 ? 3.389 1.837 -15.391 1.00 90.56 103 THR A O 1
ATOM 810 N N . PHE A 1 104 ? 2.748 2.151 -17.518 1.00 89.69 104 PHE A N 1
ATOM 811 C CA . PHE A 1 104 ? 1.366 2.492 -17.178 1.00 89.69 104 PHE A CA 1
ATOM 812 C C . PHE A 1 104 ? 0.630 1.318 -16.536 1.00 89.69 104 PHE A C 1
ATOM 814 O O . PHE A 1 104 ? -0.073 1.500 -15.538 1.00 89.69 104 PHE A O 1
ATOM 821 N N . LEU A 1 105 ? 0.818 0.102 -17.055 1.00 89.25 105 LEU A N 1
ATOM 822 C CA . LEU A 1 105 ? 0.242 -1.099 -16.456 1.00 89.25 105 LEU A CA 1
ATOM 823 C C . LEU A 1 105 ? 0.751 -1.307 -15.024 1.00 89.25 105 LEU A C 1
ATOM 825 O O . LEU A 1 105 ? -0.032 -1.608 -14.122 1.00 89.25 105 LEU A O 1
ATOM 829 N N . TYR A 1 106 ? 2.048 -1.110 -14.805 1.00 89.25 106 TYR A N 1
ATOM 830 C CA . TYR A 1 106 ? 2.665 -1.187 -13.489 1.00 89.25 106 TYR A CA 1
ATOM 831 C C . TYR A 1 106 ? 2.095 -0.141 -12.517 1.00 89.25 106 TYR A C 1
ATOM 833 O O . TYR A 1 106 ? 1.653 -0.505 -11.425 1.00 89.25 106 TYR A O 1
ATOM 841 N N . GLN A 1 107 ? 1.967 1.120 -12.937 1.00 88.88 107 GLN A N 1
ATOM 842 C CA . GLN A 1 107 ? 1.341 2.173 -12.126 1.00 88.88 107 GLN A CA 1
ATOM 843 C C . GLN A 1 107 ? -0.131 1.863 -11.802 1.00 88.88 107 GLN A C 1
ATOM 845 O O . GLN A 1 107 ? -0.563 2.020 -10.658 1.00 88.88 107 GLN A O 1
ATOM 850 N N . LYS A 1 108 ? -0.903 1.343 -12.771 1.00 89.62 108 LYS A N 1
ATOM 851 C CA . LYS A 1 108 ? -2.291 0.891 -12.551 1.00 89.62 108 LYS A CA 1
ATOM 852 C C . LYS A 1 108 ? -2.347 -0.201 -11.480 1.00 89.62 108 LYS A C 1
ATOM 854 O O . LYS A 1 108 ? -3.229 -0.176 -10.624 1.00 89.62 108 LYS A O 1
ATOM 859 N N . LYS A 1 109 ? -1.405 -1.149 -11.490 1.00 89.06 109 LYS A N 1
ATOM 860 C CA . LYS A 1 109 ? -1.340 -2.224 -10.486 1.00 89.06 109 LYS A CA 1
ATOM 861 C C . LYS A 1 109 ? -0.970 -1.712 -9.095 1.00 89.06 109 LYS A C 1
ATOM 863 O O . LYS A 1 109 ? -1.563 -2.192 -8.132 1.00 89.06 109 LYS A O 1
ATOM 868 N N . ILE A 1 110 ? -0.085 -0.721 -8.982 1.00 89.56 110 ILE A N 1
ATOM 869 C CA . ILE A 1 110 ? 0.215 -0.060 -7.700 1.00 89.56 110 ILE A CA 1
ATOM 870 C C . ILE A 1 110 ? -1.036 0.611 -7.126 1.00 89.56 110 ILE A C 1
ATOM 872 O O . ILE A 1 110 ? -1.360 0.395 -5.962 1.00 89.56 110 ILE A O 1
ATOM 876 N N . ALA A 1 111 ? -1.790 1.353 -7.940 1.00 87.88 111 ALA A N 1
ATOM 877 C CA . ALA A 1 111 ? -3.020 2.002 -7.484 1.00 87.88 111 ALA A CA 1
ATOM 878 C C . ALA A 1 111 ? -4.082 0.987 -7.014 1.00 87.88 111 ALA A C 1
ATOM 880 O O . ALA A 1 111 ? -4.749 1.187 -5.997 1.00 87.88 111 ALA A O 1
ATOM 881 N N . VAL A 1 112 ? -4.225 -0.135 -7.728 1.00 87.06 112 VAL A N 1
ATOM 882 C CA . VAL A 1 112 ? -5.129 -1.228 -7.326 1.00 87.06 112 VAL A CA 1
ATOM 883 C C . VAL A 1 112 ? -4.675 -1.862 -6.013 1.00 87.06 112 VAL A C 1
ATOM 885 O O . VAL A 1 112 ? -5.499 -2.077 -5.127 1.00 87.06 112 VAL A O 1
ATOM 888 N N . MET A 1 113 ? -3.376 -2.119 -5.858 1.00 88.81 113 MET A N 1
ATOM 889 C CA . MET A 1 113 ? -2.813 -2.623 -4.608 1.00 88.81 113 MET A CA 1
ATOM 890 C C . MET A 1 113 ? -3.095 -1.663 -3.448 1.00 88.81 113 MET A C 1
ATOM 892 O O . MET A 1 113 ? -3.633 -2.083 -2.428 1.00 88.81 113 MET A O 1
ATOM 896 N N . ALA A 1 114 ? -2.786 -0.375 -3.608 1.00 91.00 114 ALA A N 1
ATOM 897 C CA . ALA A 1 114 ? -3.039 0.660 -2.608 1.00 91.00 114 ALA A CA 1
ATOM 898 C C . ALA A 1 114 ? -4.502 0.643 -2.137 1.00 91.00 114 ALA A C 1
ATOM 900 O O . ALA A 1 114 ? -4.783 0.573 -0.937 1.00 91.00 114 ALA A O 1
ATOM 901 N N . LYS A 1 115 ? -5.441 0.599 -3.088 1.00 89.31 115 LYS A N 1
ATOM 902 C CA . LYS A 1 115 ? -6.876 0.491 -2.807 1.00 89.31 115 LYS A CA 1
ATOM 903 C C . LYS A 1 115 ? -7.231 -0.789 -2.043 1.00 89.31 115 LYS A C 1
ATOM 905 O O . LYS A 1 115 ? -7.985 -0.719 -1.073 1.00 89.31 115 LYS A O 1
ATOM 910 N N . ASN A 1 116 ? -6.705 -1.940 -2.458 1.00 87.25 116 ASN A N 1
ATOM 911 C CA . ASN A 1 116 ? -6.983 -3.223 -1.811 1.00 87.25 116 ASN A CA 1
ATOM 912 C C . ASN A 1 116 ? -6.446 -3.255 -0.377 1.00 87.25 116 ASN A C 1
ATOM 914 O O . ASN A 1 116 ? -7.169 -3.633 0.541 1.00 87.25 116 ASN A O 1
ATOM 918 N N . LEU A 1 117 ? -5.212 -2.795 -0.162 1.00 90.50 117 LEU A N 1
ATOM 919 C CA . LEU A 1 117 ? -4.619 -2.675 1.170 1.00 90.50 117 LEU A CA 1
ATOM 920 C C . LEU A 1 117 ? -5.433 -1.742 2.067 1.00 90.50 117 LEU A C 1
ATOM 922 O O . LEU A 1 117 ? -5.684 -2.067 3.228 1.00 90.50 117 LEU A O 1
ATOM 926 N N . PHE A 1 118 ? -5.885 -0.607 1.529 1.00 91.00 118 PHE A N 1
ATOM 927 C CA . PHE A 1 118 ? -6.762 0.299 2.259 1.00 91.00 118 PHE A CA 1
ATOM 928 C C . PHE A 1 118 ? -8.068 -0.396 2.673 1.00 91.00 118 PHE A C 1
ATOM 930 O O . PHE A 1 118 ? -8.435 -0.362 3.846 1.00 91.00 118 PHE A O 1
ATOM 937 N N . ALA A 1 119 ? -8.725 -1.095 1.742 1.00 87.25 119 ALA A N 1
ATOM 938 C CA . ALA A 1 119 ? -9.965 -1.821 2.010 1.00 87.25 119 ALA A CA 1
ATOM 939 C C . ALA A 1 119 ? -9.783 -2.904 3.089 1.00 87.25 119 ALA A C 1
ATOM 941 O O . ALA A 1 119 ? -10.533 -2.925 4.067 1.00 87.25 119 ALA A O 1
ATOM 942 N N . LEU A 1 120 ? -8.738 -3.734 2.974 1.00 87.31 120 LEU A N 1
ATOM 943 C CA . LEU A 1 120 ? -8.395 -4.757 3.968 1.00 87.31 120 LEU A CA 1
ATOM 944 C C . LEU A 1 120 ? -8.154 -4.138 5.352 1.00 87.31 120 LEU A C 1
ATOM 946 O O . LEU A 1 120 ? -8.655 -4.625 6.368 1.00 87.31 120 LEU A O 1
ATOM 950 N N . GLY A 1 121 ? -7.427 -3.022 5.404 1.00 88.50 121 GLY A N 1
ATOM 951 C CA . GLY A 1 121 ? -7.165 -2.313 6.650 1.00 88.50 121 GLY A CA 1
ATOM 952 C C . GLY A 1 121 ? -8.387 -1.596 7.236 1.00 88.50 121 GLY A C 1
ATOM 953 O O . GLY A 1 121 ? -8.381 -1.267 8.420 1.00 88.50 121 GLY A O 1
ATOM 954 N N . CYS A 1 122 ? -9.452 -1.371 6.468 1.00 87.69 122 CYS A N 1
ATOM 955 C CA . CYS A 1 122 ? -10.704 -0.802 6.969 1.00 87.69 122 CYS A CA 1
ATOM 956 C C . CYS A 1 122 ? -11.637 -1.840 7.617 1.00 87.69 122 CYS A C 1
ATOM 958 O O . CYS A 1 122 ? -12.552 -1.440 8.336 1.00 87.69 122 CYS A O 1
ATOM 960 N N . MET A 1 123 ? -11.412 -3.145 7.416 1.00 84.94 123 MET A N 1
ATOM 961 C CA . MET A 1 123 ? -12.334 -4.205 7.857 1.00 84.94 123 MET A CA 1
ATOM 962 C C . MET A 1 123 ? -12.561 -4.229 9.376 1.00 84.94 123 MET A C 1
ATOM 964 O O . MET A 1 123 ? -13.693 -4.329 9.844 1.00 84.94 123 MET A O 1
ATOM 968 N N . ASN A 1 124 ? -11.486 -4.191 10.166 1.00 84.50 124 ASN A N 1
ATOM 969 C CA . ASN A 1 124 ? -11.525 -4.121 11.631 1.00 84.50 124 ASN A CA 1
ATOM 970 C C . ASN A 1 124 ? -10.151 -3.704 12.187 1.00 84.50 124 ASN A C 1
ATOM 972 O O . ASN A 1 124 ? -9.156 -3.692 11.464 1.00 84.50 124 ASN A O 1
ATOM 976 N N . ILE A 1 125 ? -10.084 -3.378 13.482 1.00 85.19 125 ILE A N 1
ATOM 977 C CA . ILE A 1 125 ? -8.862 -2.842 14.103 1.00 85.19 125 ILE A CA 1
ATOM 978 C C . ILE A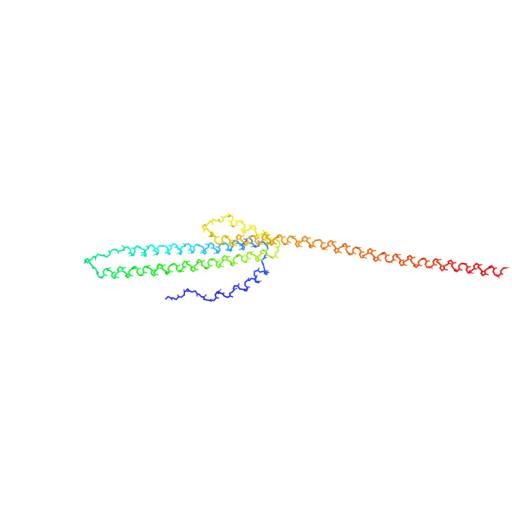 1 125 ? -7.681 -3.827 14.071 1.00 85.19 125 ILE A C 1
ATOM 980 O O . ILE A 1 125 ? -6.533 -3.400 13.958 1.00 85.19 125 ILE A O 1
ATOM 984 N N . ALA A 1 126 ? -7.937 -5.138 14.138 1.00 87.38 126 ALA A N 1
ATOM 985 C CA . ALA A 1 126 ? -6.885 -6.148 14.050 1.00 87.38 126 ALA A CA 1
ATOM 986 C C . ALA A 1 126 ? -6.339 -6.246 12.619 1.00 87.38 126 ALA A C 1
ATOM 988 O O . ALA A 1 126 ? -5.126 -6.212 12.433 1.00 87.38 126 ALA A O 1
ATOM 989 N N . ALA A 1 127 ? -7.224 -6.274 11.618 1.00 89.25 127 ALA A N 1
ATOM 990 C CA . ALA A 1 127 ? -6.845 -6.236 10.207 1.00 89.25 127 ALA A CA 1
ATOM 991 C C . ALA A 1 127 ? -6.037 -4.974 9.875 1.00 89.25 127 ALA A C 1
ATOM 993 O O . ALA A 1 127 ? -4.960 -5.071 9.292 1.00 89.25 127 ALA A O 1
ATOM 994 N N . ASN A 1 128 ? -6.496 -3.805 10.338 1.00 94.06 128 ASN A N 1
ATOM 995 C CA . ASN A 1 128 ? -5.785 -2.541 10.177 1.00 94.06 128 ASN A CA 1
ATOM 996 C C . ASN A 1 128 ? -4.345 -2.616 10.704 1.00 94.06 128 ASN A C 1
ATOM 998 O O . ASN A 1 128 ? -3.404 -2.289 9.984 1.00 94.06 128 ASN A O 1
ATOM 1002 N N . ARG A 1 129 ? -4.167 -3.077 11.950 1.00 92.50 129 ARG A N 1
ATOM 1003 C CA . ARG A 1 129 ? -2.844 -3.210 12.582 1.00 92.50 129 ARG A CA 1
ATOM 1004 C C . ARG A 1 129 ? -1.923 -4.127 11.787 1.00 92.50 129 ARG A C 1
ATOM 1006 O O . ARG A 1 129 ? -0.756 -3.784 11.609 1.00 92.50 129 ARG A O 1
ATOM 1013 N N . THR A 1 130 ? -2.443 -5.254 11.304 1.00 93.00 130 THR A N 1
ATOM 1014 C CA . THR A 1 130 ? -1.676 -6.185 10.473 1.00 93.00 130 THR A CA 1
ATOM 1015 C C . THR A 1 130 ? -1.247 -5.519 9.169 1.00 93.00 130 THR A C 1
ATOM 1017 O O . THR A 1 130 ? -0.054 -5.456 8.899 1.00 93.00 130 THR A O 1
ATOM 1020 N N . VAL A 1 131 ? -2.178 -4.940 8.405 1.00 93.94 131 VAL A N 1
ATOM 1021 C CA . VAL A 1 131 ? -1.857 -4.308 7.114 1.00 93.94 131 VAL A CA 1
ATOM 1022 C C . VAL A 1 131 ? -0.880 -3.140 7.283 1.00 93.94 131 VAL A C 1
ATOM 1024 O O . VAL A 1 131 ? 0.086 -3.049 6.532 1.00 93.94 131 VAL A O 1
ATOM 1027 N N . VAL A 1 132 ? -1.071 -2.280 8.293 1.00 96.19 132 VAL A N 1
ATOM 1028 C CA . VAL A 1 132 ? -0.143 -1.175 8.606 1.00 96.19 132 VAL A CA 1
ATOM 1029 C C . VAL A 1 132 ? 1.268 -1.699 8.860 1.00 96.19 132 VAL A C 1
ATOM 1031 O O . VAL A 1 132 ? 2.227 -1.132 8.340 1.00 96.19 132 VAL A O 1
ATOM 1034 N N . ARG A 1 133 ? 1.400 -2.773 9.647 1.00 95.00 133 ARG A N 1
ATOM 1035 C CA . ARG A 1 133 ? 2.696 -3.373 9.971 1.00 95.00 133 ARG A CA 1
ATOM 1036 C C . ARG A 1 133 ? 3.384 -3.924 8.727 1.00 95.00 133 ARG A C 1
ATOM 1038 O O . ARG A 1 133 ? 4.540 -3.590 8.489 1.00 95.00 133 ARG A O 1
ATOM 1045 N N . GLU A 1 134 ? 2.683 -4.750 7.954 1.00 93.88 134 GLU A N 1
ATOM 1046 C CA . GLU A 1 134 ? 3.253 -5.381 6.759 1.00 93.88 134 GLU A CA 1
ATOM 1047 C C . GLU A 1 134 ? 3.642 -4.340 5.709 1.00 93.88 134 GLU A C 1
ATOM 1049 O O . GLU A 1 134 ? 4.755 -4.370 5.188 1.00 93.88 134 GLU A O 1
ATOM 1054 N N . LEU A 1 135 ? 2.761 -3.369 5.447 1.00 94.81 135 LEU A N 1
ATOM 1055 C CA . LEU A 1 135 ? 3.031 -2.303 4.487 1.00 94.81 135 LEU A CA 1
ATOM 1056 C C . LEU A 1 135 ? 4.231 -1.452 4.915 1.00 94.81 135 LEU A C 1
ATOM 1058 O O . LEU A 1 135 ? 5.081 -1.130 4.088 1.00 94.81 135 LEU A O 1
ATOM 1062 N N . GLN A 1 136 ? 4.335 -1.118 6.204 1.00 95.00 136 GLN A N 1
ATOM 1063 C CA . GLN A 1 136 ? 5.477 -0.372 6.724 1.00 95.00 136 GLN A CA 1
ATOM 1064 C C . GLN A 1 136 ? 6.786 -1.161 6.567 1.00 95.00 136 GLN A C 1
ATOM 1066 O O . GLN A 1 136 ? 7.752 -0.612 6.044 1.00 95.00 136 GLN A O 1
ATOM 1071 N N . LEU A 1 137 ? 6.807 -2.449 6.930 1.00 93.38 137 LEU A N 1
ATOM 1072 C CA . LEU A 1 137 ? 7.986 -3.306 6.750 1.00 93.38 137 LEU A CA 1
ATOM 1073 C C . LEU A 1 137 ? 8.398 -3.411 5.279 1.00 93.38 137 LEU A C 1
ATOM 1075 O O . LEU A 1 137 ? 9.585 -3.393 4.963 1.00 93.38 137 LEU A O 1
ATOM 1079 N N . LYS A 1 138 ? 7.434 -3.519 4.364 1.00 91.56 138 LYS A N 1
ATOM 1080 C CA . LYS A 1 138 ? 7.717 -3.584 2.927 1.00 91.56 138 LYS A CA 1
ATOM 1081 C C . LYS A 1 138 ? 8.311 -2.284 2.398 1.00 91.56 138 LYS A C 1
ATOM 1083 O O . LYS A 1 138 ? 9.286 -2.336 1.658 1.00 91.56 138 LYS A O 1
ATOM 1088 N N . LEU A 1 139 ? 7.783 -1.136 2.814 1.00 91.69 139 LEU A N 1
ATOM 1089 C CA . LEU A 1 139 ? 8.307 0.171 2.409 1.00 91.69 139 LEU A CA 1
ATOM 1090 C C . LEU A 1 139 ? 9.705 0.455 2.973 1.00 91.69 139 LEU A C 1
ATOM 1092 O O . LEU A 1 139 ? 10.529 1.039 2.269 1.00 91.69 139 LEU A O 1
ATOM 1096 N N . GLU A 1 140 ? 9.975 0.035 4.211 1.00 90.56 140 GLU A N 1
ATOM 1097 C CA . GLU A 1 140 ? 11.283 0.187 4.863 1.00 90.56 140 GLU A CA 1
ATOM 1098 C C . GLU A 1 140 ? 12.359 -0.702 4.224 1.00 90.56 140 GLU A C 1
ATOM 1100 O O . GLU A 1 140 ? 13.505 -0.275 4.095 1.00 90.56 140 GLU A O 1
ATOM 1105 N N . ASN A 1 141 ? 11.996 -1.919 3.809 1.00 87.38 141 ASN A N 1
ATOM 1106 C CA . ASN A 1 141 ? 12.939 -2.876 3.225 1.00 87.38 141 ASN A CA 1
ATOM 1107 C C . ASN A 1 141 ? 13.123 -2.719 1.710 1.00 87.38 141 ASN A C 1
ATOM 1109 O O . ASN A 1 141 ? 14.127 -3.186 1.181 1.00 87.38 141 ASN A O 1
ATOM 1113 N N . ALA A 1 142 ? 12.172 -2.096 1.010 1.00 84.31 142 ALA A N 1
ATOM 1114 C CA . ALA A 1 142 ? 12.270 -1.903 -0.429 1.00 84.31 142 ALA A CA 1
ATOM 1115 C C . ALA A 1 142 ? 13.345 -0.866 -0.778 1.00 84.31 142 ALA A C 1
ATOM 1117 O O . ALA A 1 142 ? 13.367 0.243 -0.236 1.00 84.31 142 ALA A O 1
ATOM 1118 N N . SER A 1 143 ? 14.184 -1.190 -1.753 1.00 79.44 143 SER A N 1
ATOM 1119 C CA . SER A 1 143 ? 15.103 -0.249 -2.396 1.00 79.44 143 SER A CA 1
ATOM 1120 C C . SER A 1 143 ? 14.374 0.720 -3.346 1.00 79.44 143 SER A C 1
ATOM 1122 O O . SER A 1 143 ? 13.193 0.557 -3.662 1.00 79.44 143 SER A O 1
ATOM 1124 N N . GLN A 1 144 ? 15.084 1.750 -3.817 1.00 70.38 144 GLN A N 1
ATOM 1125 C CA . GLN A 1 144 ? 14.600 2.664 -4.870 1.00 70.38 144 GLN A CA 1
ATOM 1126 C C . GLN A 1 144 ? 14.503 1.984 -6.252 1.00 70.38 144 GLN A C 1
ATOM 1128 O O . GLN A 1 144 ? 13.797 2.456 -7.139 1.00 70.38 144 GLN A O 1
ATOM 1133 N N . GLU A 1 145 ? 15.201 0.864 -6.461 1.00 69.38 145 GLU A N 1
ATOM 1134 C CA . GLU A 1 145 ? 15.090 0.085 -7.701 1.00 69.38 145 GLU A CA 1
ATOM 1135 C C . GLU A 1 145 ? 13.820 -0.782 -7.710 1.00 69.38 145 GLU A C 1
ATOM 1137 O O . GLU A 1 145 ? 13.147 -0.886 -8.742 1.00 69.38 145 GLU A O 1
ATOM 1142 N N . GLU A 1 146 ? 13.457 -1.343 -6.551 1.00 73.75 146 GLU A N 1
ATOM 1143 C CA . GLU A 1 146 ? 12.264 -2.183 -6.364 1.00 73.75 146 GLU A CA 1
ATOM 1144 C C . GLU A 1 146 ? 10.954 -1.394 -6.405 1.00 73.75 146 GLU A C 1
ATOM 1146 O O . GLU A 1 146 ? 9.962 -1.892 -6.935 1.00 73.75 146 GLU A O 1
ATOM 1151 N N . LEU A 1 147 ? 10.953 -0.167 -5.884 1.00 83.31 147 LEU A N 1
ATOM 1152 C CA . LEU A 1 147 ? 9.832 0.765 -5.971 1.00 83.31 147 LEU A CA 1
ATOM 1153 C C . LEU A 1 147 ? 10.355 2.108 -6.462 1.00 83.31 147 LEU A C 1
ATOM 1155 O O . LEU A 1 147 ? 11.138 2.750 -5.763 1.00 83.31 147 LEU A O 1
ATOM 1159 N N . ASP A 1 148 ? 9.886 2.543 -7.631 1.00 85.25 148 ASP A N 1
ATOM 1160 C CA . ASP A 1 148 ? 10.108 3.914 -8.077 1.00 85.25 148 ASP A CA 1
ATOM 1161 C C . ASP A 1 148 ? 9.421 4.915 -7.136 1.00 85.25 148 ASP A C 1
ATOM 1163 O O . ASP A 1 148 ? 8.491 4.583 -6.394 1.00 85.25 148 ASP A O 1
ATOM 1167 N N . GLU A 1 149 ? 9.871 6.163 -7.207 1.00 88.56 149 GLU A N 1
ATOM 1168 C CA . GLU A 1 149 ? 9.454 7.225 -6.297 1.00 88.56 149 GLU A CA 1
ATOM 1169 C C . GLU A 1 149 ? 7.935 7.456 -6.288 1.00 88.56 149 GLU A C 1
ATOM 1171 O O . GLU A 1 149 ? 7.344 7.601 -5.219 1.00 88.56 149 GLU A O 1
ATOM 1176 N N . LEU A 1 150 ? 7.278 7.432 -7.456 1.00 88.94 150 LEU A N 1
ATOM 1177 C CA . LEU A 1 150 ? 5.832 7.649 -7.540 1.00 88.94 150 LEU A CA 1
ATOM 1178 C C . LEU A 1 150 ? 5.073 6.507 -6.855 1.00 88.94 150 LEU A C 1
ATOM 1180 O O . LEU A 1 150 ? 4.148 6.743 -6.077 1.00 88.94 150 LEU A O 1
ATOM 1184 N N . SER A 1 151 ? 5.493 5.269 -7.110 1.00 89.75 151 SER A N 1
ATOM 1185 C CA . SER A 1 151 ? 4.893 4.085 -6.494 1.00 89.75 151 SER A CA 1
ATOM 1186 C C . SER A 1 151 ? 5.104 4.047 -4.983 1.00 89.75 151 SER A C 1
ATOM 1188 O O . SER A 1 151 ? 4.177 3.739 -4.230 1.00 89.75 151 SER A O 1
ATOM 1190 N N . ARG A 1 152 ? 6.308 4.403 -4.522 1.00 93.31 152 ARG A N 1
ATOM 1191 C CA . ARG A 1 152 ? 6.617 4.542 -3.095 1.00 93.31 152 ARG A CA 1
ATOM 1192 C C . ARG A 1 152 ? 5.721 5.590 -2.446 1.00 93.31 152 ARG A C 1
ATOM 1194 O O . ARG A 1 152 ? 5.114 5.307 -1.416 1.00 93.31 152 ARG A O 1
ATOM 1201 N N . GLN A 1 153 ? 5.589 6.759 -3.067 1.00 94.06 153 GLN A N 1
ATOM 1202 C CA . GLN A 1 153 ? 4.761 7.846 -2.555 1.00 94.06 153 GLN A CA 1
ATOM 1203 C C . GLN A 1 153 ? 3.290 7.429 -2.409 1.00 94.06 153 GLN A C 1
ATOM 1205 O O . GLN A 1 153 ? 2.660 7.738 -1.395 1.00 94.06 153 GLN A O 1
ATOM 1210 N N . GLU A 1 154 ? 2.738 6.701 -3.381 1.00 93.44 154 GLU A N 1
ATOM 1211 C CA . GLU A 1 154 ? 1.350 6.229 -3.329 1.00 93.44 154 GLU A CA 1
ATOM 1212 C C . GLU A 1 154 ? 1.115 5.246 -2.169 1.00 93.44 154 GLU A C 1
ATOM 1214 O O . GLU A 1 154 ? 0.153 5.365 -1.399 1.00 93.44 154 GLU A O 1
ATOM 1219 N N . LEU A 1 155 ? 2.038 4.305 -1.978 1.00 95.06 155 LEU A N 1
ATOM 1220 C CA . LEU A 1 155 ? 1.971 3.340 -0.882 1.00 95.06 155 LEU A CA 1
ATOM 1221 C C . LEU A 1 155 ? 2.209 3.998 0.489 1.00 95.06 155 LEU A C 1
ATOM 1223 O O . LEU A 1 155 ? 1.541 3.652 1.465 1.00 95.06 155 LEU A O 1
ATOM 1227 N N . GLU A 1 156 ? 3.088 4.997 0.582 1.00 96.06 156 GLU A N 1
ATOM 1228 C CA . GLU A 1 156 ? 3.268 5.801 1.796 1.00 96.06 156 GLU A CA 1
ATOM 1229 C C . GLU A 1 156 ? 2.020 6.620 2.141 1.00 96.06 156 GLU A C 1
ATOM 1231 O O . GLU A 1 156 ? 1.649 6.742 3.314 1.00 96.06 156 GLU A O 1
ATOM 1236 N N . ASN A 1 157 ? 1.344 7.177 1.137 1.00 97.06 157 ASN A N 1
ATOM 1237 C CA . ASN A 1 157 ? 0.073 7.869 1.333 1.00 97.06 157 ASN A CA 1
ATOM 1238 C C . ASN A 1 157 ? -1.003 6.905 1.838 1.00 97.06 157 ASN A C 1
ATOM 1240 O O . ASN A 1 157 ? -1.712 7.227 2.794 1.00 97.06 157 ASN A O 1
ATOM 1244 N N . THR A 1 158 ? -1.063 5.701 1.273 1.00 96.62 158 THR A N 1
ATOM 1245 C CA . THR A 1 158 ? -1.949 4.629 1.743 1.00 96.62 158 THR A CA 1
ATOM 1246 C C . THR A 1 158 ? -1.661 4.272 3.203 1.00 96.62 158 THR A C 1
ATOM 1248 O O . THR A 1 158 ? -2.579 4.208 4.022 1.00 96.62 158 THR A O 1
ATOM 1251 N N . LEU A 1 159 ? -0.385 4.134 3.581 1.00 97.31 159 LEU A N 1
ATOM 1252 C CA . LEU A 1 159 ? 0.022 3.885 4.966 1.00 97.31 159 LEU A CA 1
ATOM 1253 C C . LEU A 1 159 ? -0.429 5.008 5.915 1.00 97.31 159 LEU A C 1
ATOM 1255 O O . LEU A 1 159 ? -0.920 4.730 7.012 1.00 97.31 159 LEU A O 1
ATOM 1259 N N . LYS A 1 160 ? -0.297 6.277 5.507 1.00 97.44 160 LYS A N 1
ATOM 1260 C CA . LYS A 1 160 ? -0.774 7.430 6.293 1.00 97.44 160 LYS A CA 1
ATOM 1261 C C . LYS A 1 160 ? -2.289 7.380 6.496 1.00 97.44 160 LYS A C 1
ATOM 1263 O O . LYS A 1 160 ? -2.755 7.579 7.618 1.00 97.44 160 LYS A O 1
ATOM 1268 N N . GLN A 1 161 ? -3.049 7.081 5.442 1.00 97.00 161 GLN A N 1
ATOM 1269 C CA . GLN A 1 161 ? -4.507 6.954 5.520 1.00 97.00 161 GLN A CA 1
ATOM 1270 C C . GLN A 1 161 ? -4.925 5.803 6.441 1.00 97.00 161 GLN A C 1
ATOM 1272 O O . GLN A 1 161 ? -5.802 5.980 7.284 1.00 97.00 161 GLN A O 1
ATOM 1277 N N . LEU A 1 162 ? -4.254 4.652 6.352 1.00 97.12 162 LEU A N 1
ATOM 1278 C CA . LEU A 1 162 ? -4.503 3.503 7.223 1.00 97.12 162 LEU A CA 1
ATOM 1279 C C . LEU A 1 162 ? -4.240 3.811 8.701 1.00 97.12 162 LEU A C 1
ATOM 1281 O O . LEU A 1 162 ? -5.028 3.394 9.551 1.00 97.12 162 LEU A O 1
ATOM 1285 N N . LYS A 1 163 ? -3.178 4.564 9.016 1.00 96.56 163 LYS A N 1
ATOM 1286 C CA . LYS A 1 163 ? -2.884 5.021 10.386 1.00 96.56 163 LYS A CA 1
ATOM 1287 C C . LYS A 1 163 ? -3.955 5.984 10.904 1.00 96.56 163 LYS A C 1
ATOM 1289 O O . LYS A 1 163 ? -4.441 5.811 12.016 1.00 96.56 163 LYS A O 1
ATOM 1294 N N . ALA A 1 164 ? -4.395 6.937 10.083 1.00 95.75 164 ALA A N 1
ATOM 1295 C CA . ALA A 1 164 ? -5.504 7.820 10.448 1.00 95.75 164 ALA A CA 1
ATOM 1296 C C . ALA A 1 164 ? -6.809 7.035 10.685 1.00 95.75 164 ALA A C 1
ATOM 1298 O O . ALA A 1 164 ? -7.540 7.303 11.641 1.00 95.75 164 ALA A O 1
ATOM 1299 N N . GLN A 1 165 ? -7.077 6.023 9.855 1.00 93.12 165 GLN A N 1
ATOM 1300 C CA . GLN A 1 165 ? -8.214 5.124 10.034 1.00 93.12 165 GLN A CA 1
ATOM 1301 C C . GLN A 1 165 ? -8.099 4.322 11.340 1.00 93.12 165 GLN A C 1
ATOM 1303 O O . GLN A 1 165 ? -9.089 4.191 12.059 1.00 93.12 165 GLN A O 1
ATOM 1308 N N . GLN A 1 166 ? -6.901 3.844 11.693 1.00 92.50 166 GLN A N 1
ATOM 1309 C CA . GLN A 1 166 ? -6.639 3.156 12.961 1.00 92.50 166 GLN A CA 1
ATOM 1310 C C . GLN A 1 166 ? -7.028 4.014 14.170 1.00 92.50 166 GLN A C 1
ATOM 1312 O O . GLN A 1 166 ? -7.711 3.538 15.080 1.00 92.50 166 GLN A O 1
ATOM 1317 N N . ASP A 1 167 ? -6.635 5.289 14.157 1.00 94.38 167 ASP A N 1
ATOM 1318 C CA . ASP A 1 167 ? -6.944 6.237 15.228 1.00 94.38 167 ASP A CA 1
ATOM 1319 C C . ASP A 1 167 ? -8.455 6.467 15.370 1.00 94.38 167 ASP A C 1
ATOM 1321 O O . ASP A 1 167 ? -8.975 6.568 16.486 1.00 94.38 167 ASP A O 1
ATOM 1325 N N . ILE A 1 168 ? -9.180 6.537 14.248 1.00 92.12 168 ILE A N 1
ATOM 1326 C CA . ILE A 1 168 ? -10.646 6.644 14.241 1.00 92.12 168 ILE A CA 1
ATOM 1327 C C . ILE A 1 168 ? -11.269 5.385 14.846 1.00 92.12 168 ILE A C 1
ATOM 1329 O O . ILE A 1 168 ? -12.124 5.496 15.724 1.00 92.12 168 ILE A O 1
ATOM 1333 N N . MET A 1 169 ? -10.818 4.199 14.432 1.00 88.94 169 MET A N 1
ATOM 1334 C CA . MET A 1 169 ? -11.329 2.922 14.942 1.00 88.94 169 MET A CA 1
ATOM 1335 C C . MET A 1 169 ? -11.139 2.803 16.457 1.00 88.94 169 MET A C 1
ATOM 1337 O O . MET A 1 169 ? -12.073 2.425 17.162 1.00 88.94 169 MET A O 1
ATOM 1341 N N . PHE A 1 170 ? -9.977 3.214 16.972 1.00 88.44 170 PHE A N 1
ATOM 1342 C CA . PHE A 1 170 ? -9.710 3.241 18.411 1.00 88.44 170 PHE A CA 1
ATOM 1343 C C . PHE A 1 170 ? -10.643 4.202 19.166 1.00 88.44 170 PHE A C 1
ATOM 1345 O O . PHE A 1 170 ? -11.162 3.875 20.234 1.00 88.44 170 PHE A O 1
ATOM 1352 N N . LYS A 1 171 ? -10.905 5.393 18.609 1.00 90.31 171 LYS A N 1
ATOM 1353 C CA . LYS A 1 171 ? -11.857 6.347 19.204 1.00 90.31 171 LYS A CA 1
ATOM 1354 C C . LYS A 1 171 ? -13.281 5.792 19.224 1.00 90.31 171 LYS A C 1
ATOM 1356 O O . LYS A 1 171 ? -13.966 5.956 20.229 1.00 90.31 171 LYS A O 1
ATOM 1361 N N . VAL A 1 172 ? -13.718 5.137 18.148 1.00 84.25 172 VAL A N 1
ATOM 1362 C CA . VAL A 1 172 ? -15.048 4.512 18.061 1.00 84.25 172 VAL A CA 1
ATOM 1363 C C . VAL A 1 172 ? -15.203 3.411 19.110 1.00 84.25 172 VAL A C 1
ATOM 1365 O O . VAL A 1 172 ? -16.209 3.396 19.815 1.00 84.25 172 VAL A O 1
ATOM 1368 N N . GLU A 1 173 ? -14.199 2.546 19.269 1.00 85.00 173 GLU A N 1
ATOM 1369 C CA . GLU A 1 173 ? -14.191 1.500 20.300 1.00 85.00 173 GLU A CA 1
ATOM 1370 C C . GLU A 1 173 ? -14.323 2.106 21.705 1.00 85.00 173 GLU A C 1
ATOM 1372 O O . GLU A 1 173 ? -15.235 1.754 22.458 1.00 85.00 173 GLU A O 1
ATOM 1377 N N . LYS A 1 174 ? -13.505 3.121 22.009 1.00 88.88 174 LYS A N 1
ATOM 1378 C CA . LYS A 1 174 ? -13.544 3.842 23.287 1.00 88.88 174 LYS A CA 1
ATOM 1379 C C . LYS A 1 174 ? -14.895 4.515 23.555 1.00 88.88 174 LYS A C 1
ATOM 1381 O O . LYS A 1 174 ? -15.408 4.462 24.671 1.00 88.88 174 LYS A O 1
ATOM 1386 N N . TYR A 1 175 ? -15.491 5.168 22.557 1.00 86.25 175 TYR A N 1
ATOM 1387 C CA . TYR A 1 175 ? -16.816 5.775 22.717 1.00 86.25 175 TYR A CA 1
ATOM 1388 C C . TYR A 1 175 ? -17.916 4.725 22.890 1.00 86.25 175 TYR A C 1
ATOM 1390 O O . TYR A 1 175 ? -18.843 4.950 23.667 1.00 86.25 175 TYR A O 1
ATOM 1398 N N . GLY A 1 176 ? -17.793 3.566 22.242 1.00 85.62 176 GLY A N 1
ATOM 1399 C CA . GLY A 1 176 ? -18.683 2.428 22.462 1.00 85.62 176 GLY A CA 1
ATOM 1400 C C . GLY A 1 176 ? -18.666 1.940 23.913 1.00 85.62 176 GLY A C 1
ATOM 1401 O O . GLY A 1 176 ? -19.722 1.662 24.481 1.00 85.62 176 GLY A O 1
ATOM 1402 N N . GLU A 1 177 ? -17.494 1.892 24.551 1.00 90.50 177 GLU A N 1
ATOM 1403 C CA . GLU A 1 177 ? -17.379 1.568 25.980 1.00 90.50 177 GLU A CA 1
ATOM 1404 C C . GLU A 1 177 ? -18.058 2.612 26.870 1.00 90.50 177 GLU A C 1
ATOM 1406 O O . GLU A 1 177 ? -18.815 2.250 27.775 1.00 90.50 177 GLU A O 1
ATOM 1411 N N . PHE A 1 178 ? -17.849 3.903 26.595 1.00 88.81 178 PHE A N 1
ATOM 1412 C CA . PHE A 1 178 ? -18.521 4.966 27.345 1.00 88.81 178 PHE A CA 1
ATOM 1413 C C . PHE A 1 178 ? -20.041 4.895 27.208 1.00 88.81 178 PHE A C 1
ATOM 1415 O O . PHE A 1 178 ? -20.744 5.025 28.209 1.00 88.81 178 PHE A O 1
ATOM 1422 N N . LEU A 1 179 ? -20.564 4.641 26.006 1.00 87.88 179 LEU A N 1
ATOM 1423 C CA . LEU A 1 179 ? -22.004 4.491 25.791 1.00 87.88 179 LEU A CA 1
ATOM 1424 C C . LEU A 1 179 ? -22.581 3.327 26.602 1.00 87.88 179 LEU A C 1
ATOM 1426 O O . LEU A 1 179 ? -23.582 3.520 27.287 1.00 87.88 179 LEU A O 1
ATOM 1430 N N . LYS A 1 180 ? -21.911 2.166 26.619 1.00 89.50 180 LYS A N 1
ATOM 1431 C CA . LYS A 1 180 ? -22.322 1.021 27.453 1.00 89.50 180 LYS A CA 1
ATOM 1432 C C . LYS A 1 180 ? -22.355 1.378 28.940 1.00 89.50 180 LYS A C 1
ATOM 1434 O O . LYS A 1 180 ? -23.304 1.038 29.640 1.00 89.50 180 LYS A O 1
ATOM 1439 N N . GLN A 1 181 ? -21.341 2.088 29.436 1.00 92.00 181 GLN A N 1
ATOM 1440 C CA . GLN A 1 181 ? -21.311 2.539 30.833 1.00 92.00 181 GLN A CA 1
ATOM 1441 C C . GLN A 1 181 ? -22.444 3.527 31.144 1.00 92.00 181 GLN A C 1
ATOM 1443 O O . GLN A 1 181 ? -23.066 3.446 32.206 1.00 92.00 181 GLN A O 1
ATOM 1448 N N . HIS A 1 182 ? -22.731 4.446 30.221 1.00 89.50 182 HIS A N 1
ATOM 1449 C CA . HIS A 1 182 ? -23.834 5.391 30.357 1.00 89.50 182 HIS A CA 1
ATOM 1450 C C . HIS A 1 182 ? -25.196 4.694 30.350 1.00 89.50 182 HIS A C 1
ATOM 1452 O O . HIS A 1 182 ? -26.041 5.035 31.175 1.00 89.50 182 HIS A O 1
ATOM 1458 N N . GLU A 1 183 ? -25.398 3.697 29.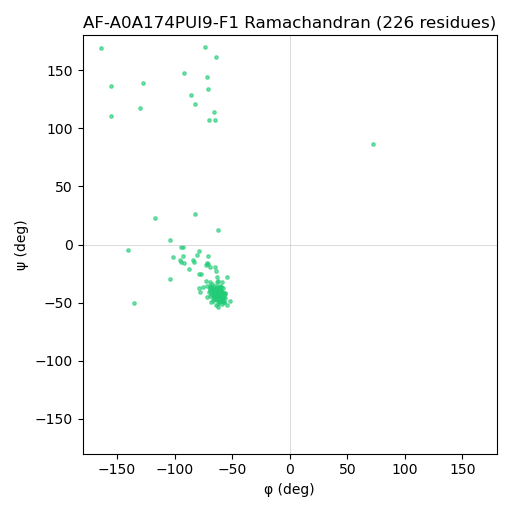491 1.00 90.25 183 GLU A N 1
ATOM 1459 C CA . GLU A 1 183 ? -26.622 2.896 29.442 1.00 90.25 183 GLU A CA 1
ATOM 1460 C C . GLU A 1 183 ? -26.854 2.135 30.754 1.00 90.25 183 GLU A C 1
ATOM 1462 O O . GLU A 1 183 ? -27.935 2.217 31.338 1.00 90.25 183 GLU A O 1
ATOM 1467 N N . LEU A 1 184 ? -25.814 1.485 31.290 1.00 93.31 184 LEU A N 1
ATOM 1468 C CA . LEU A 1 184 ? -25.879 0.827 32.599 1.00 93.31 184 LEU A CA 1
ATOM 1469 C C . LEU A 1 184 ? -26.251 1.812 33.713 1.00 93.31 184 LEU A C 1
ATOM 1471 O O . LEU A 1 184 ? -27.100 1.514 34.554 1.00 93.31 184 LEU A O 1
ATOM 1475 N N . ARG A 1 185 ? -25.655 3.009 33.702 1.00 92.56 185 ARG A N 1
ATOM 1476 C CA . ARG A 1 185 ? -25.947 4.050 34.693 1.00 92.56 185 ARG A CA 1
ATOM 1477 C C . ARG A 1 185 ? -27.370 4.597 34.569 1.00 92.56 185 ARG A C 1
ATOM 1479 O O . ARG A 1 185 ? -27.984 4.888 35.593 1.00 92.56 185 ARG A O 1
ATOM 1486 N N . LEU A 1 186 ? -27.892 4.748 33.352 1.00 93.06 186 LEU A N 1
ATOM 1487 C CA . LEU A 1 186 ? -29.274 5.175 33.119 1.00 93.06 186 LEU A CA 1
ATOM 1488 C C . LEU A 1 186 ? -30.272 4.123 33.603 1.00 93.06 186 LEU A C 1
ATOM 1490 O O . LEU A 1 186 ? -31.234 4.476 34.280 1.00 93.06 186 LEU A O 1
ATOM 1494 N N . ASN A 1 187 ? -30.015 2.844 33.327 1.00 94.00 187 ASN A N 1
ATOM 1495 C CA . ASN A 1 187 ? -30.851 1.749 33.816 1.00 94.00 187 ASN A CA 1
ATOM 1496 C C . ASN A 1 187 ? -30.868 1.691 35.348 1.00 94.00 187 ASN A C 1
ATOM 1498 O O . ASN A 1 187 ? -31.934 1.588 35.950 1.00 94.00 187 ASN A O 1
ATOM 1502 N N . GLU A 1 188 ? -29.708 1.844 35.988 1.00 94.50 188 GLU A N 1
ATOM 1503 C CA . GLU A 1 188 ? -29.617 1.916 37.447 1.00 94.50 188 GLU A CA 1
ATOM 1504 C C . GLU A 1 188 ? -30.399 3.114 38.010 1.00 94.50 188 GLU A C 1
ATOM 1506 O O . GLU A 1 188 ? -31.165 2.973 38.965 1.00 94.50 188 GLU A O 1
ATOM 1511 N N . LEU A 1 189 ? -30.267 4.292 37.393 1.00 92.69 189 LEU A N 1
ATOM 1512 C CA . LEU A 1 189 ? -31.001 5.482 37.819 1.00 92.69 189 LEU A CA 1
ATOM 1513 C C . LEU A 1 189 ? -32.520 5.302 37.665 1.00 92.69 189 LEU A C 1
ATOM 1515 O O . LEU A 1 189 ? -33.268 5.670 38.571 1.00 92.69 189 LEU A O 1
ATOM 1519 N N . ASN A 1 190 ? -32.976 4.704 36.563 1.00 93.00 190 ASN A N 1
ATOM 1520 C CA . ASN A 1 190 ? -34.390 4.405 36.335 1.00 93.00 190 ASN A CA 1
ATOM 1521 C C . ASN A 1 190 ? -34.941 3.446 37.399 1.00 93.00 190 ASN A C 1
ATOM 1523 O O . ASN A 1 190 ? -35.984 3.731 37.990 1.00 93.00 190 ASN A O 1
ATOM 1527 N N . ASN A 1 191 ? -34.200 2.384 37.729 1.00 93.56 191 ASN A N 1
ATOM 1528 C CA . ASN A 1 191 ? -34.571 1.450 38.797 1.00 93.56 191 ASN A CA 1
ATOM 1529 C C . ASN A 1 191 ? -34.677 2.153 40.163 1.00 93.56 191 ASN A C 1
ATOM 1531 O O . ASN A 1 191 ? -35.595 1.894 40.948 1.00 93.56 191 ASN A O 1
ATOM 1535 N N . GLN A 1 192 ? -33.754 3.073 40.466 1.00 93.69 192 GLN A N 1
ATOM 1536 C CA . GLN A 1 192 ? -33.803 3.863 41.699 1.00 93.69 192 GLN A CA 1
ATOM 1537 C C . GLN A 1 192 ? -35.014 4.804 41.738 1.00 93.69 192 GLN A C 1
ATOM 1539 O O . GLN A 1 192 ? -35.658 4.929 42.786 1.00 93.69 192 GLN A O 1
ATOM 1544 N N . ILE A 1 193 ? -35.352 5.441 40.612 1.00 93.00 193 ILE A N 1
ATOM 1545 C CA . ILE A 1 193 ? -36.532 6.304 40.490 1.00 93.00 193 ILE A CA 1
ATOM 1546 C C . ILE A 1 193 ? -37.806 5.492 40.738 1.00 93.00 193 ILE A C 1
ATOM 1548 O O . ILE A 1 193 ? -38.602 5.893 41.590 1.00 93.00 193 ILE A O 1
ATOM 1552 N N . GLU A 1 194 ? -37.967 4.342 40.084 1.00 92.56 194 GLU A N 1
ATOM 1553 C CA . GLU A 1 194 ? -39.131 3.464 40.252 1.00 92.56 194 GLU A CA 1
ATOM 1554 C C . GLU A 1 194 ? -39.289 3.023 41.715 1.00 92.56 194 GLU A C 1
ATOM 1556 O O . GLU A 1 194 ? -40.347 3.191 42.330 1.00 92.56 194 GLU A O 1
ATOM 1561 N N . LYS A 1 195 ? -38.196 2.572 42.342 1.00 93.12 195 LYS A N 1
ATOM 1562 C CA . LYS A 1 195 ? -38.194 2.211 43.766 1.00 93.12 195 LYS A CA 1
ATOM 1563 C C . LYS A 1 195 ? -38.599 3.387 44.658 1.00 93.12 195 LYS A C 1
ATOM 1565 O O . LYS A 1 195 ? -39.342 3.203 45.626 1.00 93.12 195 LYS A O 1
ATOM 1570 N N . SER A 1 196 ? -38.128 4.596 44.352 1.00 88.38 196 SER A N 1
ATOM 1571 C CA . SER A 1 196 ? -38.478 5.803 45.109 1.00 88.38 196 SER A CA 1
ATOM 1572 C C . SER A 1 196 ? -39.961 6.171 44.981 1.00 88.38 196 SER A C 1
ATOM 1574 O O . SER A 1 196 ? -40.559 6.612 45.965 1.00 88.38 196 SER A O 1
ATOM 1576 N N . GLN A 1 197 ? -40.567 5.953 43.809 1.00 90.94 197 GLN A N 1
ATOM 1577 C CA . GLN A 1 197 ? -41.995 6.174 43.570 1.00 90.94 197 GLN A CA 1
ATOM 1578 C C . GLN A 1 197 ? -42.834 5.186 44.384 1.00 90.94 197 GLN A C 1
ATOM 1580 O O . GLN A 1 197 ? -43.669 5.614 45.178 1.00 90.94 197 GLN A O 1
ATOM 1585 N N . ILE A 1 198 ? -42.504 3.891 44.329 1.00 90.56 198 ILE A N 1
ATOM 1586 C CA . ILE A 1 198 ? -43.177 2.852 45.128 1.00 90.56 198 ILE A CA 1
ATOM 1587 C C . ILE A 1 198 ? -43.113 3.172 46.631 1.00 90.56 198 ILE A C 1
ATOM 1589 O O . ILE A 1 198 ? -44.092 3.005 47.363 1.00 90.56 198 ILE A O 1
ATOM 1593 N N . LEU A 1 199 ? -41.960 3.638 47.125 1.00 89.19 199 LEU A N 1
ATOM 1594 C CA . LEU A 1 199 ? -41.804 4.023 48.532 1.00 89.19 199 LEU A CA 1
ATOM 1595 C C . LEU A 1 199 ? -42.640 5.257 48.900 1.00 89.19 199 LEU A C 1
ATOM 1597 O O . LEU A 1 199 ? -43.210 5.296 49.995 1.00 89.19 199 LEU A O 1
ATOM 1601 N N . LYS A 1 200 ? -42.730 6.252 48.009 1.00 88.62 200 LYS A N 1
ATOM 1602 C CA . LYS A 1 200 ? -43.590 7.429 48.204 1.00 88.62 200 LYS A CA 1
ATOM 1603 C C . LYS A 1 200 ? -45.062 7.033 48.267 1.00 88.62 200 LYS A C 1
ATOM 1605 O O . LYS A 1 200 ? -45.737 7.465 49.200 1.00 88.62 200 LYS A O 1
ATOM 1610 N N . ASP A 1 201 ? -45.519 6.165 47.370 1.00 89.50 201 ASP A N 1
ATOM 1611 C CA . ASP A 1 201 ? -46.906 5.691 47.339 1.00 89.50 201 ASP A CA 1
ATOM 1612 C C . ASP A 1 201 ? -47.262 4.924 48.615 1.00 89.50 201 ASP A C 1
ATOM 1614 O O . ASP A 1 201 ? -48.262 5.223 49.273 1.00 89.50 201 ASP A O 1
ATOM 1618 N N . LYS A 1 202 ? -46.387 4.009 49.059 1.00 86.44 202 LYS A N 1
ATOM 1619 C CA . LYS A 1 202 ? -46.554 3.309 50.344 1.00 86.44 202 LYS A CA 1
ATOM 1620 C C . LYS A 1 202 ? -46.638 4.282 51.520 1.00 86.44 202 LYS A C 1
ATOM 1622 O O . LYS A 1 202 ? -47.497 4.126 52.387 1.00 86.44 202 LYS A O 1
ATOM 1627 N N . ARG A 1 203 ? -45.768 5.297 51.564 1.00 86.19 203 ARG A N 1
ATOM 1628 C CA . ARG A 1 203 ? -45.765 6.307 52.634 1.00 86.19 203 ARG A CA 1
ATOM 1629 C C . ARG A 1 203 ? -47.035 7.164 52.616 1.00 86.19 203 ARG A C 1
ATOM 1631 O O . ARG A 1 203 ? -47.569 7.461 53.685 1.00 86.19 203 ARG A O 1
ATOM 1638 N N . PHE A 1 204 ? -47.516 7.546 51.433 1.00 88.94 204 PHE A N 1
ATOM 1639 C CA . PHE A 1 204 ? -48.747 8.318 51.260 1.00 88.94 204 PHE A CA 1
ATOM 1640 C C . PHE A 1 204 ? -49.973 7.546 51.758 1.00 88.94 204 PHE A C 1
ATOM 1642 O O . PHE A 1 204 ? -50.753 8.075 52.557 1.00 88.94 204 PHE A O 1
ATOM 1649 N N . LEU A 1 205 ? -50.099 6.274 51.362 1.00 86.81 205 LEU A N 1
ATOM 1650 C CA . LEU A 1 205 ? -51.166 5.395 51.840 1.00 86.81 205 LEU A CA 1
ATOM 1651 C C . LEU A 1 205 ? -51.115 5.260 53.363 1.00 86.81 205 LEU A C 1
ATOM 1653 O O . LEU A 1 205 ? -52.121 5.485 54.031 1.00 86.81 205 LEU A O 1
ATOM 1657 N N . ASN A 1 206 ? -49.936 4.991 53.929 1.00 85.56 206 ASN A N 1
ATOM 1658 C CA . ASN A 1 206 ? -49.790 4.807 55.372 1.00 85.56 206 ASN A CA 1
ATOM 1659 C C . ASN A 1 206 ? -50.162 6.074 56.169 1.00 85.56 206 ASN A C 1
ATOM 1661 O O . ASN A 1 206 ? -50.845 5.997 57.188 1.00 85.56 206 ASN A O 1
ATOM 1665 N N . SER A 1 207 ? -49.781 7.261 55.679 1.00 87.38 207 SER A N 1
ATOM 1666 C CA . SER A 1 207 ? -50.185 8.536 56.291 1.00 87.38 207 SER A CA 1
ATOM 1667 C C . SER A 1 207 ? -51.696 8.767 56.214 1.00 87.38 207 SER A C 1
ATOM 1669 O O . SER A 1 207 ? -52.290 9.264 57.172 1.00 87.38 207 SER A O 1
ATOM 1671 N N . THR A 1 208 ? -52.322 8.397 55.098 1.00 86.69 208 THR A N 1
ATOM 1672 C CA . THR A 1 208 ? -53.770 8.535 54.904 1.00 86.69 208 THR A CA 1
ATOM 1673 C C . THR A 1 208 ? -54.540 7.607 55.840 1.00 86.69 208 THR A C 1
ATOM 1675 O O . THR A 1 208 ? -55.439 8.066 56.542 1.00 86.69 208 THR A O 1
ATOM 1678 N N . PHE A 1 209 ? -54.132 6.338 55.941 1.00 87.75 209 PHE A N 1
ATOM 1679 C CA . PHE A 1 209 ? -54.721 5.386 56.885 1.00 87.75 209 PHE A CA 1
ATOM 1680 C C . PHE A 1 209 ? -54.588 5.851 58.336 1.00 87.75 209 PHE A C 1
ATOM 1682 O O . PHE A 1 209 ? -55.562 5.786 59.081 1.00 87.75 209 PHE A O 1
ATOM 1689 N N . TYR A 1 210 ? -53.424 6.382 58.722 1.00 86.12 210 TYR A N 1
ATOM 1690 C CA . TYR A 1 210 ? -53.203 6.910 60.070 1.00 86.12 210 TYR A CA 1
ATOM 1691 C C . TYR A 1 210 ? -54.122 8.100 60.401 1.00 86.12 210 TYR A C 1
ATOM 1693 O O . TYR A 1 210 ? -54.649 8.200 61.506 1.00 86.12 210 TYR A O 1
ATOM 1701 N N . LYS A 1 211 ? -54.370 8.998 59.438 1.00 88.81 211 LYS A N 1
ATOM 1702 C CA . LYS A 1 211 ? -55.324 10.106 59.621 1.00 88.81 211 LYS A CA 1
ATOM 1703 C C . LYS A 1 211 ? -56.763 9.607 59.769 1.00 88.81 211 LYS A C 1
ATOM 1705 O O . LYS A 1 211 ? -57.492 10.113 60.618 1.00 88.81 211 LYS A O 1
ATOM 1710 N N . ILE A 1 212 ? -57.163 8.615 58.969 1.00 89.56 212 ILE A N 1
ATOM 1711 C CA . ILE A 1 212 ? -58.503 8.015 59.039 1.00 89.56 212 ILE A CA 1
ATOM 1712 C C . ILE A 1 212 ? -58.712 7.317 60.386 1.00 89.56 212 ILE A C 1
ATOM 1714 O O . ILE A 1 212 ? -59.738 7.535 61.026 1.00 89.56 212 ILE A O 1
ATOM 1718 N N . SER A 1 213 ? -57.747 6.516 60.845 1.00 83.31 213 SER A N 1
ATOM 1719 C CA . SER A 1 213 ? -57.870 5.788 62.112 1.00 83.31 213 SER A CA 1
ATOM 1720 C C . SER A 1 213 ? -57.984 6.730 63.312 1.00 83.31 213 SER A C 1
ATOM 1722 O O . SER A 1 213 ? -58.858 6.526 64.152 1.00 83.31 213 SER A O 1
ATOM 1724 N N . ILE A 1 214 ? -57.186 7.803 63.361 1.00 88.50 214 ILE A N 1
ATOM 1725 C CA . ILE A 1 214 ? -57.328 8.850 64.386 1.00 88.50 214 ILE A CA 1
ATOM 1726 C C . ILE A 1 214 ? -58.717 9.491 64.325 1.00 88.50 214 ILE A C 1
ATOM 1728 O O . ILE A 1 214 ? -59.345 9.676 65.366 1.00 88.50 214 ILE A O 1
ATOM 1732 N N . GLY A 1 215 ? -59.216 9.804 63.125 1.00 87.62 215 GLY A N 1
ATOM 1733 C CA . GLY A 1 215 ? -60.557 10.364 62.949 1.00 87.62 215 GLY A CA 1
ATOM 1734 C C . GLY A 1 215 ? -61.655 9.450 63.501 1.00 87.62 215 GLY A C 1
ATOM 1735 O O . GLY A 1 215 ? -62.520 9.911 64.243 1.00 87.62 215 GLY A O 1
ATOM 1736 N N . ILE A 1 216 ? -61.585 8.147 63.209 1.00 90.19 216 ILE A N 1
ATOM 1737 C CA . ILE A 1 216 ? -62.529 7.145 63.733 1.00 90.19 216 ILE A CA 1
ATOM 1738 C C . ILE A 1 216 ? -62.472 7.088 65.265 1.00 90.19 216 ILE A C 1
ATOM 1740 O O . ILE A 1 216 ? -63.518 7.105 65.916 1.00 90.19 216 ILE A O 1
ATOM 1744 N N . ILE A 1 217 ? -61.272 7.053 65.852 1.00 89.31 217 ILE A N 1
ATOM 1745 C CA . ILE A 1 217 ? -61.094 7.028 67.311 1.00 89.31 217 ILE A CA 1
ATOM 1746 C C . ILE A 1 217 ? -61.707 8.282 67.947 1.00 89.31 217 ILE A C 1
ATOM 1748 O O . ILE A 1 217 ? -62.467 8.159 68.904 1.00 89.31 217 ILE A O 1
ATOM 1752 N N . ALA A 1 218 ? -61.448 9.465 67.382 1.00 86.88 218 ALA A N 1
ATOM 1753 C CA . ALA A 1 218 ? -61.973 10.732 67.887 1.00 86.88 218 ALA A CA 1
ATOM 1754 C C . ALA A 1 218 ? -63.512 10.785 67.866 1.00 86.88 218 ALA A C 1
ATOM 1756 O O . ALA A 1 218 ? -64.130 11.183 68.856 1.00 86.88 218 ALA A O 1
ATOM 1757 N N . ILE A 1 219 ? -64.138 10.332 66.773 1.00 88.81 219 ILE A N 1
ATOM 1758 C CA . ILE A 1 219 ? -65.604 10.235 66.661 1.00 88.81 219 ILE A CA 1
ATOM 1759 C C . ILE A 1 219 ? -66.151 9.266 67.714 1.00 88.81 219 ILE A C 1
ATOM 1761 O O . ILE A 1 219 ? -67.107 9.592 68.414 1.00 88.81 219 ILE A O 1
ATOM 1765 N N . SER A 1 220 ? -65.513 8.104 67.868 1.00 84.88 220 SER A N 1
ATOM 1766 C CA . SER A 1 220 ? -65.919 7.081 68.839 1.00 84.88 220 SER A CA 1
ATOM 1767 C C . SER A 1 220 ? -65.877 7.617 70.274 1.00 84.88 220 SER A C 1
ATOM 1769 O O . SER A 1 220 ? -66.826 7.427 71.033 1.00 84.88 220 SER A O 1
ATOM 1771 N N . SER A 1 221 ? -64.818 8.349 70.638 1.00 84.56 221 SER A N 1
ATOM 1772 C CA . SER A 1 221 ? -64.722 8.995 71.951 1.00 84.56 221 SER A CA 1
ATOM 1773 C C . SER A 1 221 ? -65.809 10.048 72.178 1.00 84.56 221 SER A C 1
ATOM 1775 O O . SER A 1 221 ? -66.376 10.093 73.263 1.00 84.56 221 SER A O 1
ATOM 1777 N N . LEU A 1 222 ? -66.154 10.839 71.157 1.00 86.75 222 LEU A N 1
ATOM 1778 C CA . LEU A 1 222 ? -67.196 11.870 71.231 1.00 86.75 222 LEU A CA 1
ATOM 1779 C C . LEU A 1 222 ? -68.591 11.268 71.451 1.00 86.75 222 LEU A C 1
A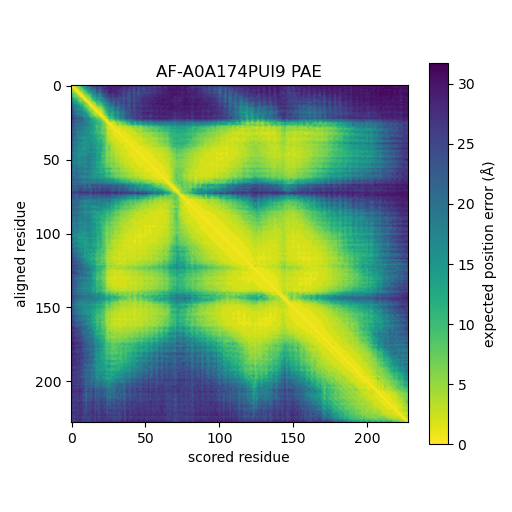TOM 1781 O O . LEU A 1 222 ? -69.366 11.782 72.252 1.00 86.75 222 LEU A O 1
ATOM 1785 N N . VAL A 1 223 ? -68.891 10.156 70.773 1.00 85.00 223 VAL A N 1
ATOM 1786 C CA . VAL A 1 223 ? -70.150 9.415 70.947 1.00 85.00 223 VAL A CA 1
ATOM 1787 C C . VAL A 1 223 ? -70.241 8.818 72.353 1.00 85.00 223 VAL A C 1
ATOM 1789 O O . VAL A 1 223 ? -71.280 8.948 72.996 1.00 85.00 223 VAL A O 1
ATOM 1792 N N . CYS A 1 224 ? -69.155 8.235 72.873 1.00 78.31 224 CYS A N 1
ATOM 1793 C CA . CYS A 1 224 ? -69.118 7.756 74.258 1.00 78.31 224 CYS A CA 1
ATOM 1794 C C . CYS A 1 224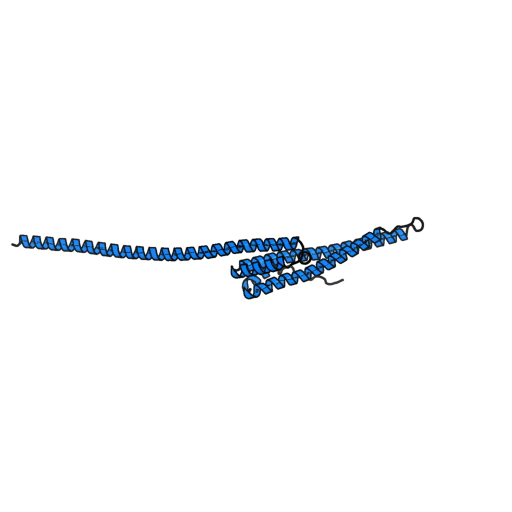 ? -69.366 8.878 75.277 1.00 78.31 224 CYS A C 1
ATOM 1796 O O . CYS A 1 224 ? -70.037 8.643 76.274 1.00 78.31 224 CYS A O 1
ATOM 1798 N N . SER A 1 225 ? -68.868 10.093 75.031 1.00 79.75 225 SER A N 1
ATOM 1799 C CA . SER A 1 225 ? -69.101 11.248 75.912 1.00 79.75 225 SER A CA 1
ATOM 1800 C C . SER A 1 225 ? -70.526 11.815 75.854 1.00 79.75 225 SER A C 1
ATOM 1802 O O . SER A 1 225 ? -70.893 12.572 76.740 1.00 79.75 225 SER A O 1
ATOM 1804 N N . LEU A 1 226 ? -71.310 11.494 74.819 1.00 77.56 226 LEU A N 1
ATOM 1805 C CA . LEU A 1 226 ? -72.698 11.950 74.640 1.00 77.56 226 LEU A CA 1
ATOM 1806 C C . LEU A 1 226 ? -73.741 10.978 75.219 1.00 77.56 226 LEU A C 1
ATOM 1808 O O . LEU A 1 226 ? -74.906 11.344 75.347 1.00 77.56 226 LEU A O 1
ATOM 1812 N N . ILE A 1 227 ? -73.339 9.737 75.507 1.00 74.31 227 ILE A N 1
ATOM 1813 C CA . ILE A 1 227 ? -74.212 8.652 75.990 1.00 74.31 227 ILE A CA 1
ATOM 1814 C C . ILE A 1 227 ? -74.081 8.446 77.519 1.00 74.31 227 ILE A C 1
ATOM 1816 O O . ILE A 1 227 ? -74.898 7.746 78.115 1.00 74.31 227 ILE A O 1
ATOM 1820 N N . LEU A 1 228 ? -73.085 9.076 78.151 1.00 52.91 228 LEU A N 1
ATOM 1821 C CA . LEU A 1 228 ? -72.842 9.116 79.602 1.00 52.91 228 LEU A CA 1
ATOM 1822 C C . LEU A 1 228 ? -73.351 10.428 80.208 1.00 52.91 228 LEU A C 1
ATOM 1824 O O . LEU A 1 228 ? -73.885 10.363 81.337 1.00 52.91 228 LEU A O 1
#

pLDDT: mean 82.83, std 15.54, range [35.75, 97.44]

Solvent-accessible surface area (backbone atoms only — not comparable to full-atom values): 12470 Å² total; per-residue (Å²): 143,80,91,87,75,80,86,77,73,77,77,57,80,70,65,53,60,66,56,58,73,71,68,73,49,70,85,50,46,66,57,55,55,49,54,55,53,50,58,47,48,59,48,49,53,52,28,54,53,32,44,49,53,14,52,54,30,43,51,55,16,57,55,39,66,67,63,81,73,52,86,91,59,62,55,66,59,44,50,52,44,50,50,52,23,50,52,32,42,50,50,15,53,50,34,43,50,54,20,49,52,44,44,51,53,46,53,53,49,48,55,51,50,38,52,51,53,47,54,52,27,65,74,41,72,67,34,20,54,50,45,52,51,54,52,50,53,50,62,72,70,48,50,70,85,77,38,48,71,69,59,44,50,52,47,51,51,39,48,52,52,48,52,54,49,47,55,50,50,53,50,50,53,54,50,52,52,52,52,54,54,50,50,53,50,50,53,51,51,52,53,51,50,53,52,50,49,57,52,48,52,54,51,51,52,52,53,51,52,53,54,50,52,53,50,53,52,53,52,52,53,52,54,56,65,72,77,110

Foldseek 3Di:
DDDPDDPPPPPPLPVVLVVLLPDDDLVCLLVVLVVLLVVLLVLLVVLVVLVVVLVVLVVQLVVLVPDDADPVVHDPVVVVSVVSSVVSVVVSVVSVVVSVVSVVVSVVSLLSSLVSLLSQLLSALSSLVSSLVSLVVCLVPDDCSSPPPVSSVSSVVSSVVSVVSNVVRVVVVVVVVVVVVVVVVVVVVVVVVVVVVVVVVVVVVVVVVVVVVVVVVVVVVVVVVVVD

Sequence (228 aa):
MENIIDDKQEYALIDDIDELNKSAKVSDLPTEVEDQFKKLSELRSKVLQADQNARESELSAKDAEKIKVHWYNGKTDAIEALQNATVKLATAQISTAEALELTFLYQKKIAVMAKNLFALGCMNIAANRTVVRELQLKLENASQEELDELSRQELENTLKQLKAQQDIMFKVEKYGEFLKQHELRLNELNNQIEKSQILKDKRFLNSTFYKISIGIIAISSLVCSLIL